Protein AF-A0A924YT74-F1 (afdb_monomer_lite)

Structure (mmCIF, N/CA/C/O backbone):
data_AF-A0A924YT74-F1
#
_entry.id   AF-A0A924YT74-F1
#
loop_
_atom_site.group_PDB
_atom_site.id
_atom_site.type_symbol
_atom_site.label_atom_id
_atom_site.label_alt_id
_atom_site.label_comp_id
_atom_site.label_asym_id
_atom_site.label_entity_id
_atom_site.label_seq_id
_atom_site.pdbx_PDB_ins_code
_atom_site.Cartn_x
_atom_site.Cartn_y
_atom_site.Cartn_z
_atom_site.occupancy
_atom_site.B_iso_or_equiv
_atom_site.auth_seq_id
_atom_site.auth_comp_id
_atom_site.auth_asym_id
_atom_site.auth_atom_id
_atom_site.pdbx_PDB_model_num
ATOM 1 N N . MET A 1 1 ? 15.536 -16.015 -22.470 1.00 60.59 1 MET A N 1
ATOM 2 C CA . MET A 1 1 ? 15.132 -14.989 -21.484 1.00 60.59 1 MET A CA 1
ATOM 3 C C . MET A 1 1 ? 13.625 -14.853 -21.616 1.00 60.59 1 MET A C 1
ATOM 5 O O . MET A 1 1 ? 13.166 -14.817 -22.747 1.00 60.59 1 MET A O 1
ATOM 9 N N . ALA A 1 2 ? 12.854 -14.908 -20.529 1.00 66.44 2 ALA A N 1
ATOM 10 C CA . ALA A 1 2 ? 11.409 -14.701 -20.632 1.00 66.44 2 ALA A CA 1
ATOM 11 C C . ALA A 1 2 ? 11.156 -13.211 -20.879 1.00 66.44 2 ALA A C 1
ATOM 13 O O . ALA A 1 2 ? 11.598 -12.394 -20.083 1.00 66.44 2 ALA A O 1
ATOM 14 N N . GLU A 1 3 ? 10.509 -12.862 -21.986 1.00 85.44 3 GLU A N 1
ATOM 15 C CA . GLU A 1 3 ? 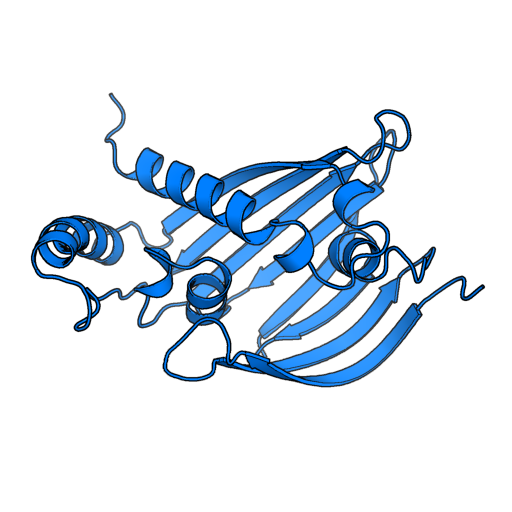10.283 -11.459 -22.366 1.00 85.44 3 GLU A CA 1
ATOM 16 C C . GLU A 1 3 ? 9.062 -10.861 -21.665 1.00 85.44 3 GLU A C 1
ATOM 18 O O . GLU A 1 3 ? 8.971 -9.649 -21.474 1.00 85.44 3 GLU A O 1
ATOM 23 N N . ARG A 1 4 ? 8.130 -11.719 -21.247 1.00 89.50 4 ARG A N 1
ATOM 24 C CA . ARG A 1 4 ? 6.858 -11.334 -20.647 1.00 89.50 4 ARG A CA 1
ATOM 25 C C . ARG A 1 4 ? 6.429 -12.357 -19.601 1.00 89.50 4 ARG A C 1
ATOM 27 O O . ARG A 1 4 ? 6.611 -13.557 -19.804 1.00 89.50 4 ARG A O 1
ATOM 34 N N . LEU A 1 5 ? 5.817 -11.881 -18.520 1.00 88.38 5 LEU A N 1
ATOM 35 C CA . LEU A 1 5 ? 5.036 -12.702 -17.594 1.00 88.38 5 LEU A CA 1
ATOM 36 C C . LEU A 1 5 ? 3.552 -12.410 -17.829 1.00 88.38 5 LEU A C 1
ATOM 38 O O . LEU A 1 5 ? 3.173 -11.245 -17.939 1.00 88.38 5 LEU A O 1
ATOM 42 N N . ILE A 1 6 ? 2.725 -13.452 -17.928 1.00 90.88 6 ILE A N 1
ATOM 43 C CA . ILE A 1 6 ? 1.265 -13.338 -18.024 1.00 90.88 6 ILE A CA 1
ATOM 44 C C . ILE A 1 6 ? 0.659 -14.280 -16.991 1.00 90.88 6 ILE A C 1
ATOM 46 O O . ILE A 1 6 ? 0.919 -15.481 -17.016 1.00 90.88 6 ILE A O 1
ATOM 50 N N . LEU A 1 7 ? -0.153 -13.727 -16.102 1.00 89.69 7 LEU A N 1
ATOM 51 C CA . LEU A 1 7 ? -0.950 -14.440 -15.117 1.00 89.69 7 LEU A CA 1
ATOM 52 C C . LEU A 1 7 ? -2.420 -14.148 -15.429 1.00 89.69 7 LEU A C 1
ATOM 54 O O . LEU A 1 7 ? -2.840 -12.993 -15.441 1.00 89.69 7 LEU A O 1
ATOM 58 N N . GLY A 1 8 ? -3.197 -15.185 -15.725 1.00 89.50 8 GLY A N 1
ATOM 59 C CA . GLY A 1 8 ? -4.626 -15.065 -16.009 1.00 89.50 8 GLY A CA 1
ATOM 60 C C . GLY A 1 8 ? -5.414 -16.039 -15.151 1.00 89.50 8 GLY A C 1
ATOM 61 O O . GLY A 1 8 ? -5.052 -17.213 -15.079 1.00 89.50 8 GLY A O 1
ATOM 62 N N . ASN A 1 9 ? -6.477 -15.551 -14.511 1.00 92.50 9 ASN A N 1
ATOM 63 C CA . ASN A 1 9 ? -7.337 -16.327 -13.610 1.00 92.50 9 ASN A CA 1
ATOM 64 C C . ASN A 1 9 ? -6.567 -17.055 -12.492 1.00 92.50 9 ASN A C 1
ATOM 66 O O . ASN A 1 9 ? -6.861 -18.205 -12.162 1.00 92.50 9 ASN A O 1
ATOM 70 N N . VAL A 1 10 ? -5.566 -16.392 -11.909 1.00 94.00 10 VAL A N 1
ATOM 71 C CA . VAL A 1 10 ? -4.782 -16.948 -10.799 1.00 94.00 10 VAL A CA 1
ATOM 72 C C . VAL A 1 10 ? -5.460 -16.596 -9.481 1.00 94.00 10 VAL A C 1
ATOM 74 O O . VAL A 1 10 ? -5.849 -15.451 -9.270 1.00 94.00 10 VAL A O 1
ATOM 77 N N . ARG A 1 11 ? -5.573 -17.569 -8.576 1.00 93.88 11 ARG A N 1
ATOM 78 C CA . ARG A 1 11 ? -6.020 -17.366 -7.194 1.00 93.88 11 ARG A CA 1
ATOM 79 C C . ARG A 1 11 ? -4.876 -17.727 -6.257 1.00 93.88 11 ARG A C 1
ATOM 81 O O . ARG A 1 11 ? -4.329 -18.823 -6.350 1.00 93.88 11 ARG A O 1
ATOM 88 N N . LEU A 1 12 ? -4.522 -16.803 -5.378 1.00 91.62 12 LEU A N 1
ATOM 89 C CA . LEU A 1 12 ? -3.462 -16.944 -4.393 1.00 91.62 12 LEU A CA 1
ATOM 90 C C . LEU A 1 12 ? -4.059 -16.760 -3.003 1.00 91.62 12 LEU A C 1
ATOM 92 O O . LEU A 1 12 ? -4.823 -15.827 -2.766 1.00 91.62 12 LEU A O 1
ATOM 96 N N . THR A 1 13 ? -3.673 -17.634 -2.082 1.00 91.38 13 THR A N 1
ATOM 97 C CA . THR A 1 13 ? -3.909 -17.425 -0.655 1.00 91.38 13 THR A CA 1
ATOM 98 C C . THR A 1 13 ? -2.668 -16.775 -0.069 1.00 91.38 13 THR A C 1
ATOM 100 O O . THR A 1 13 ? -1.579 -17.351 -0.104 1.00 91.38 13 THR A O 1
ATOM 103 N N . ILE A 1 14 ? -2.832 -15.567 0.448 1.00 87.12 14 ILE A N 1
ATOM 104 C CA . ILE A 1 14 ? -1.800 -14.825 1.156 1.00 87.12 14 ILE A CA 1
ATOM 105 C C . ILE A 1 14 ? -1.897 -15.212 2.627 1.00 87.12 14 ILE A C 1
ATOM 107 O O . ILE A 1 14 ? -2.979 -15.197 3.209 1.00 87.12 14 ILE A O 1
ATOM 111 N N . ILE A 1 15 ? -0.762 -15.580 3.214 1.00 86.12 15 ILE A N 1
ATOM 112 C CA . ILE A 1 15 ? -0.636 -15.838 4.647 1.00 86.12 15 ILE A CA 1
ATOM 113 C C . ILE A 1 15 ? 0.607 -15.094 5.119 1.00 86.12 15 ILE A C 1
ATOM 115 O O . ILE A 1 15 ? 1.723 -15.587 4.953 1.00 86.12 15 ILE A O 1
ATOM 119 N N . ASP A 1 16 ? 0.416 -13.920 5.708 1.00 78.69 16 ASP A N 1
ATOM 120 C CA . ASP A 1 16 ? 1.491 -13.206 6.387 1.00 78.69 16 ASP A CA 1
ATOM 121 C C . ASP A 1 16 ? 1.568 -13.678 7.841 1.00 78.69 16 ASP A C 1
ATOM 123 O O . ASP A 1 16 ? 0.592 -13.619 8.586 1.00 78.69 16 ASP A O 1
ATOM 127 N N . ARG A 1 17 ? 2.737 -14.192 8.231 1.00 77.25 17 ARG A N 1
ATOM 128 C CA . ARG A 1 17 ? 3.040 -14.679 9.588 1.00 77.25 17 ARG A CA 1
ATOM 129 C C . ARG A 1 17 ? 4.114 -13.848 10.286 1.00 77.25 17 ARG A C 1
ATOM 131 O O . ARG A 1 17 ? 4.505 -14.193 11.396 1.00 77.25 17 ARG A O 1
ATOM 138 N N . VAL A 1 18 ? 4.659 -12.843 9.608 1.00 62.84 18 VAL A N 1
ATOM 139 C CA . VAL A 1 18 ? 5.879 -12.149 10.029 1.00 62.84 18 VAL A CA 1
ATOM 140 C C . VAL A 1 18 ? 5.541 -10.906 10.849 1.00 62.84 18 VAL A C 1
ATOM 142 O O . VAL A 1 18 ? 6.275 -10.581 11.779 1.00 62.84 18 VAL A O 1
ATOM 145 N N . MET A 1 19 ? 4.421 -10.243 10.548 1.00 55.44 19 MET A N 1
ATOM 146 C CA . MET A 1 19 ? 4.161 -8.880 11.028 1.00 55.44 19 MET A CA 1
ATOM 147 C C . MET A 1 19 ? 3.214 -8.780 12.236 1.00 55.44 19 MET A C 1
ATOM 149 O O . MET A 1 19 ? 3.173 -7.741 12.895 1.00 55.44 19 MET A O 1
ATOM 153 N N . THR A 1 20 ? 2.471 -9.838 12.578 1.00 57.94 20 THR A N 1
ATOM 154 C CA . THR A 1 20 ? 1.413 -9.792 13.605 1.00 57.94 20 THR A CA 1
ATOM 155 C C . THR A 1 20 ? 1.318 -11.070 14.442 1.00 57.94 20 THR A C 1
ATOM 157 O O . THR A 1 20 ? 1.740 -12.147 14.027 1.00 57.94 20 THR A O 1
ATOM 160 N N . LYS A 1 21 ? 0.727 -10.964 15.646 1.00 59.72 21 LYS A N 1
ATOM 161 C CA . LYS A 1 21 ? 0.415 -12.124 16.509 1.00 59.72 21 LYS A CA 1
ATOM 162 C C . LYS A 1 21 ? -0.592 -13.083 15.869 1.00 59.72 21 LYS A C 1
ATOM 164 O O . LYS A 1 21 ? -0.508 -14.288 16.093 1.00 59.72 21 LYS A O 1
ATOM 169 N N . GLU A 1 22 ? -1.523 -12.551 15.082 1.00 67.69 22 GLU A N 1
ATOM 170 C CA . GLU A 1 22 ? -2.477 -13.327 14.292 1.00 67.69 22 GLU A CA 1
ATOM 171 C C . GLU A 1 22 ? -2.111 -13.211 12.813 1.00 67.69 22 GLU A C 1
ATOM 173 O O . GLU A 1 22 ? -1.996 -12.083 12.332 1.00 67.69 22 GLU A O 1
ATOM 178 N N . PRO A 1 23 ? -1.911 -14.324 12.084 1.00 76.38 23 PRO A N 1
ATOM 179 C CA . PRO A 1 23 ? -1.556 -14.256 10.677 1.00 76.38 23 PRO A CA 1
ATOM 180 C C . PRO A 1 23 ? -2.611 -13.501 9.871 1.00 76.38 23 PRO A C 1
ATOM 182 O O . PRO A 1 23 ? -3.786 -13.875 9.907 1.00 76.38 23 PRO A O 1
ATOM 185 N N . LEU A 1 24 ? -2.196 -12.491 9.105 1.00 80.81 24 LEU A N 1
ATOM 186 C CA . LEU A 1 24 ? -3.080 -11.895 8.111 1.00 80.81 24 LEU A CA 1
ATOM 187 C C . LEU A 1 24 ? -3.266 -12.917 6.998 1.00 80.81 24 LEU A C 1
ATOM 189 O O . LEU A 1 24 ? -2.305 -13.322 6.340 1.00 80.81 24 LEU A O 1
ATOM 193 N N . GLN A 1 25 ? -4.504 -13.355 6.815 1.00 87.81 25 GLN A N 1
ATOM 194 C CA . GLN A 1 25 ? -4.867 -14.255 5.739 1.00 87.81 25 GLN A CA 1
ATOM 195 C C . GLN A 1 25 ? -5.809 -13.553 4.794 1.00 87.81 25 GLN A C 1
ATOM 197 O O . GLN A 1 25 ? -6.712 -12.840 5.228 1.00 87.81 25 GLN A O 1
ATOM 202 N N . GLY A 1 26 ? -5.606 -13.806 3.513 1.00 88.75 26 GLY A N 1
ATOM 203 C CA . GLY A 1 26 ? -6.556 -13.363 2.528 1.00 88.75 26 GLY A CA 1
ATOM 204 C C . GLY A 1 26 ? -6.346 -13.943 1.153 1.00 88.75 26 GLY A C 1
ATOM 205 O O . GLY A 1 26 ? -5.443 -14.742 0.903 1.00 88.75 26 GLY A O 1
ATOM 206 N N . GLU A 1 27 ? -7.223 -13.546 0.255 1.00 94.31 27 GLU A N 1
ATOM 207 C CA . GLU A 1 27 ? -7.308 -14.031 -1.098 1.00 94.31 27 GLU A CA 1
ATOM 208 C C . GLU A 1 27 ? -7.003 -12.919 -2.092 1.00 94.31 27 GLU A C 1
ATOM 210 O O . GLU A 1 27 ? -7.665 -11.880 -2.128 1.00 94.31 27 GLU A O 1
ATOM 215 N N . LEU A 1 28 ? -6.029 -13.198 -2.951 1.00 93.75 28 LEU A N 1
ATOM 216 C CA . LEU A 1 28 ? -5.703 -12.399 -4.117 1.00 93.75 28 LEU A CA 1
ATOM 217 C C . LEU A 1 28 ? -6.135 -13.159 -5.370 1.00 93.75 28 LEU A C 1
ATOM 219 O O . LEU A 1 28 ? -5.661 -14.265 -5.638 1.00 93.75 28 LEU A O 1
ATOM 223 N N . LYS A 1 29 ? -7.017 -12.560 -6.166 1.00 96.19 29 LYS A N 1
ATOM 224 C CA . LYS A 1 29 ? -7.388 -13.060 -7.492 1.00 96.19 29 LYS A CA 1
ATOM 225 C C . LYS A 1 29 ? -6.832 -12.127 -8.551 1.00 96.19 29 LYS A C 1
ATOM 227 O O . LYS A 1 29 ? -7.112 -10.937 -8.531 1.00 96.19 29 LYS A O 1
ATOM 232 N N . LEU A 1 30 ? -6.100 -12.671 -9.509 1.00 95.00 30 LEU A N 1
ATOM 233 C CA . LEU A 1 30 ? -5.639 -11.949 -10.688 1.00 95.00 30 LEU A CA 1
ATOM 234 C C . LEU A 1 30 ? -6.546 -12.333 -11.856 1.00 95.00 30 LEU A C 1
ATOM 236 O O . LEU A 1 30 ? -6.528 -13.487 -12.292 1.00 95.00 30 LEU A O 1
ATOM 240 N N . LYS A 1 31 ? -7.346 -11.382 -12.353 1.00 95.00 31 LYS A N 1
ATOM 241 C CA . LYS A 1 31 ? -8.210 -11.587 -13.529 1.00 95.00 31 LYS A CA 1
ATOM 242 C C . LYS A 1 31 ? -7.331 -11.632 -14.778 1.00 95.00 31 LYS A C 1
ATOM 244 O O . LYS A 1 31 ? -7.291 -12.637 -15.487 1.00 95.00 31 LYS A O 1
ATOM 249 N N . ALA A 1 32 ? -6.543 -10.581 -14.967 1.00 93.44 32 ALA A N 1
ATOM 250 C CA . ALA A 1 32 ? -5.504 -10.489 -15.977 1.00 93.44 32 ALA A CA 1
ATOM 251 C C . ALA A 1 32 ? -4.350 -9.680 -15.397 1.00 93.44 32 ALA A C 1
ATOM 253 O O . ALA A 1 32 ? -4.581 -8.618 -14.841 1.00 93.44 32 ALA A O 1
ATOM 254 N N . TYR A 1 33 ? -3.122 -10.173 -15.502 1.00 93.38 33 TYR A N 1
ATOM 255 C CA . TYR A 1 33 ? -1.950 -9.481 -14.988 1.00 93.38 33 TYR A CA 1
ATOM 256 C C . TYR A 1 33 ? -0.745 -9.795 -15.867 1.00 93.38 33 TYR A C 1
ATOM 258 O O . TYR A 1 33 ? -0.420 -10.957 -16.117 1.00 93.38 33 TYR A O 1
ATOM 266 N N . ALA A 1 34 ? -0.098 -8.761 -16.385 1.00 94.00 34 ALA A N 1
ATOM 267 C CA . ALA A 1 34 ? 1.006 -8.880 -17.316 1.00 94.00 34 ALA A CA 1
ATOM 268 C C . ALA A 1 34 ? 2.160 -7.958 -16.930 1.00 94.00 34 ALA A C 1
ATOM 270 O O . ALA A 1 34 ? 1.955 -6.857 -16.433 1.00 94.00 34 ALA A O 1
ATOM 271 N N . ILE A 1 35 ? 3.376 -8.412 -17.217 1.00 91.38 35 ILE A N 1
ATOM 272 C CA . ILE A 1 35 ? 4.607 -7.648 -17.027 1.00 91.38 35 ILE A CA 1
ATOM 273 C C . ILE A 1 35 ? 5.424 -7.747 -18.308 1.00 91.38 35 ILE A C 1
ATOM 275 O O . ILE A 1 35 ? 5.739 -8.860 -18.742 1.00 91.38 35 ILE A O 1
ATOM 279 N N . ALA A 1 36 ? 5.789 -6.607 -18.893 1.00 87.50 36 ALA A N 1
ATOM 280 C CA . ALA A 1 36 ? 6.673 -6.541 -20.053 1.00 87.50 36 ALA A CA 1
ATOM 281 C C . ALA A 1 36 ? 7.524 -5.250 -20.039 1.00 87.50 36 ALA A C 1
ATOM 283 O O . ALA A 1 36 ? 6.963 -4.173 -19.856 1.00 87.50 36 ALA A O 1
ATOM 284 N N . PRO A 1 37 ? 8.853 -5.322 -20.267 1.00 86.94 37 PRO A N 1
ATOM 285 C CA . PRO A 1 37 ? 9.655 -6.541 -20.353 1.00 86.94 37 PRO A CA 1
ATOM 286 C C . PRO A 1 37 ? 9.857 -7.170 -18.967 1.00 86.94 37 PRO A C 1
ATOM 288 O O . PRO A 1 37 ? 10.073 -6.456 -17.987 1.00 86.94 37 PRO A O 1
ATOM 291 N N . PHE A 1 38 ? 9.830 -8.502 -18.894 1.00 88.31 38 PHE A N 1
ATOM 292 C CA . PHE A 1 38 ? 10.071 -9.239 -17.652 1.00 88.31 38 PHE A CA 1
ATOM 293 C C . PHE A 1 38 ? 11.560 -9.544 -17.456 1.00 88.31 38 PHE A C 1
ATOM 295 O O . PHE A 1 38 ? 12.206 -10.167 -18.298 1.00 88.31 38 PHE A O 1
ATOM 302 N N . ARG A 1 39 ? 12.122 -9.142 -16.315 1.00 88.25 39 ARG A N 1
ATOM 303 C CA . ARG A 1 39 ? 13.518 -9.403 -15.958 1.00 88.25 39 ARG A CA 1
ATOM 304 C C . ARG A 1 39 ? 13.543 -10.213 -14.668 1.00 88.25 39 ARG A C 1
ATOM 306 O O . ARG A 1 39 ? 13.290 -9.694 -13.590 1.00 88.25 39 ARG A O 1
ATOM 313 N N . SER A 1 40 ? 13.922 -11.488 -14.750 1.00 85.88 40 SER A N 1
ATOM 314 C CA . SER A 1 40 ? 13.899 -12.404 -13.594 1.00 85.88 40 SER A CA 1
ATOM 315 C C . SER A 1 40 ? 14.690 -11.904 -12.376 1.00 85.88 40 SER A C 1
ATOM 317 O O . SER A 1 40 ? 14.268 -12.092 -11.242 1.00 85.88 40 SER A O 1
ATOM 319 N N . HIS A 1 41 ? 15.812 -11.218 -12.601 1.00 87.56 41 HIS A N 1
ATOM 320 C CA . HIS A 1 41 ? 16.645 -10.628 -11.548 1.00 87.56 41 HIS A CA 1
ATOM 321 C C . HIS A 1 41 ? 16.097 -9.299 -10.988 1.00 87.56 41 HIS A C 1
ATOM 323 O O . HIS A 1 41 ? 16.734 -8.701 -10.126 1.00 87.56 41 HIS A O 1
ATOM 329 N N . TRP A 1 42 ? 14.937 -8.854 -11.472 1.00 87.75 42 TRP A N 1
ATOM 330 C CA . TRP A 1 42 ? 14.167 -7.695 -11.013 1.00 87.75 42 TRP A CA 1
ATOM 331 C C . TRP A 1 42 ? 12.710 -8.071 -10.742 1.00 87.75 42 TRP A C 1
ATOM 333 O O . TRP A 1 42 ? 11.850 -7.201 -10.777 1.00 87.75 42 TRP A O 1
ATOM 343 N N . VAL A 1 43 ? 12.404 -9.351 -10.501 1.00 88.00 43 VAL A N 1
ATOM 344 C CA . VAL A 1 43 ? 11.016 -9.835 -10.427 1.00 88.00 43 VAL A CA 1
ATOM 345 C C . VAL A 1 43 ? 10.146 -8.992 -9.488 1.00 88.00 43 VAL A C 1
ATOM 347 O O . VAL A 1 43 ? 9.065 -8.577 -9.888 1.00 88.00 43 VAL A O 1
ATOM 350 N N . ALA A 1 44 ? 10.646 -8.653 -8.297 1.00 88.25 44 ALA A N 1
ATOM 351 C CA . ALA A 1 44 ? 9.914 -7.833 -7.336 1.00 88.25 44 ALA A CA 1
ATOM 352 C C . ALA A 1 44 ? 9.670 -6.405 -7.851 1.00 88.25 44 ALA A C 1
ATOM 354 O O . ALA A 1 44 ? 8.562 -5.892 -7.739 1.00 88.25 44 ALA A O 1
ATOM 355 N N . PHE A 1 45 ? 10.678 -5.788 -8.471 1.00 89.69 45 PHE A N 1
ATOM 356 C CA . PHE A 1 45 ? 10.538 -4.467 -9.080 1.00 89.69 45 PHE A CA 1
ATOM 357 C C . PHE A 1 45 ? 9.539 -4.491 -10.237 1.00 89.69 45 PHE A C 1
ATOM 359 O O . PHE A 1 45 ? 8.643 -3.662 -10.305 1.00 89.69 45 PHE A O 1
ATOM 366 N N . ASP A 1 46 ? 9.675 -5.448 -11.152 1.00 90.19 46 ASP A N 1
ATOM 367 C CA . ASP A 1 46 ? 8.829 -5.506 -12.338 1.00 90.19 46 ASP A CA 1
ATOM 368 C C . ASP A 1 46 ? 7.366 -5.829 -11.967 1.00 90.19 46 ASP A C 1
ATOM 370 O O . ASP A 1 46 ? 6.452 -5.340 -12.623 1.00 90.19 46 ASP A O 1
ATOM 374 N N . MET A 1 47 ? 7.126 -6.586 -10.888 1.00 89.00 47 MET A N 1
ATOM 375 C CA . MET A 1 47 ? 5.780 -6.818 -10.345 1.00 89.00 47 MET A CA 1
ATOM 376 C C . MET A 1 47 ? 5.166 -5.566 -9.706 1.00 89.00 47 MET A C 1
ATOM 378 O O . MET A 1 47 ? 3.967 -5.334 -9.836 1.00 89.00 47 MET A O 1
ATOM 382 N N . LEU A 1 48 ? 5.959 -4.753 -9.012 1.00 89.25 48 LEU A N 1
ATOM 383 C CA . LEU A 1 48 ? 5.446 -3.552 -8.348 1.00 89.25 48 LEU A CA 1
ATOM 384 C C . LEU A 1 48 ? 5.302 -2.358 -9.292 1.00 89.25 48 LEU A C 1
ATOM 386 O O . LEU A 1 48 ? 4.385 -1.562 -9.145 1.00 89.25 48 LEU A O 1
ATOM 390 N N . PHE A 1 49 ? 6.199 -2.235 -10.264 1.00 90.06 49 PHE A N 1
ATOM 391 C CA . PHE A 1 49 ? 6.321 -1.010 -11.047 1.00 90.06 49 PHE A CA 1
ATOM 392 C C . PHE A 1 49 ? 6.103 -1.238 -12.537 1.00 90.06 49 PHE A C 1
ATOM 394 O O . PHE A 1 49 ? 5.918 -0.285 -13.258 1.00 90.06 49 PHE A O 1
ATOM 401 N N . ARG A 1 50 ? 6.094 -2.464 -13.068 1.00 90.19 50 ARG A N 1
ATOM 402 C CA . ARG A 1 50 ? 5.873 -2.704 -14.517 1.00 90.19 50 ARG A CA 1
ATOM 403 C C . ARG A 1 50 ? 4.670 -3.580 -14.813 1.00 90.19 50 ARG A C 1
ATOM 405 O O . ARG A 1 50 ? 4.550 -4.142 -15.905 1.00 90.19 50 ARG A O 1
ATOM 412 N N . ALA A 1 51 ? 3.805 -3.723 -13.826 1.00 91.88 51 ALA A N 1
ATOM 413 C CA . ALA A 1 51 ? 2.606 -4.510 -13.949 1.00 91.88 51 ALA A CA 1
ATOM 414 C C . ALA A 1 51 ? 1.512 -3.756 -14.703 1.00 91.88 51 ALA A C 1
ATOM 416 O O . ALA A 1 51 ? 1.379 -2.539 -14.609 1.00 91.88 51 ALA A O 1
ATOM 417 N N . ASN A 1 52 ? 0.704 -4.516 -15.428 1.00 94.81 52 ASN A N 1
ATOM 418 C CA . ASN A 1 52 ? -0.550 -4.058 -15.993 1.00 94.81 52 ASN A CA 1
ATOM 419 C C . ASN A 1 52 ? -1.594 -5.156 -15.790 1.00 94.81 52 ASN A C 1
ATOM 421 O O . ASN A 1 52 ? -1.382 -6.292 -16.229 1.00 94.81 52 ASN A O 1
ATOM 425 N N . GLY A 1 53 ? -2.681 -4.859 -15.092 1.00 96.00 53 GLY A N 1
ATOM 426 C CA . GLY A 1 53 ? -3.675 -5.860 -14.769 1.00 96.00 53 GLY A CA 1
ATOM 427 C C . GLY A 1 53 ? -4.743 -5.434 -13.780 1.00 96.00 53 GLY A C 1
ATOM 428 O O . GLY A 1 53 ? -4.667 -4.387 -13.150 1.00 96.00 53 GLY A O 1
ATOM 429 N N . ASP A 1 54 ? -5.701 -6.333 -13.616 1.00 97.19 54 ASP A N 1
ATOM 430 C CA . ASP A 1 54 ? -6.883 -6.186 -12.783 1.00 97.19 54 ASP A CA 1
ATOM 431 C C . ASP A 1 54 ? -7.053 -7.425 -11.908 1.00 97.19 54 ASP A C 1
ATOM 433 O O . ASP A 1 54 ? -6.741 -8.560 -12.305 1.00 97.19 54 ASP A O 1
ATOM 437 N N . GLY A 1 55 ? -7.610 -7.228 -10.722 1.00 96.38 55 GLY A N 1
ATOM 438 C CA . GLY A 1 55 ? -7.820 -8.312 -9.785 1.00 96.38 55 GLY A CA 1
ATOM 439 C C . GLY A 1 55 ? -8.748 -7.964 -8.636 1.00 96.38 55 GLY A C 1
ATOM 440 O O . GLY A 1 55 ? -9.449 -6.955 -8.643 1.00 96.38 55 GLY A O 1
ATOM 441 N N . GLU A 1 56 ? -8.764 -8.854 -7.654 1.00 96.38 56 GLU A N 1
ATOM 442 C CA . GLU A 1 56 ? -9.483 -8.689 -6.399 1.00 96.38 56 GLU A CA 1
ATOM 443 C C . GLU A 1 56 ? -8.560 -9.027 -5.229 1.00 96.38 56 GLU A C 1
ATOM 445 O O . GLU A 1 56 ? -7.872 -10.046 -5.264 1.00 96.38 56 GLU A O 1
ATOM 450 N N . LEU A 1 57 ? -8.593 -8.211 -4.180 1.00 93.94 57 LEU A N 1
ATOM 451 C CA . LEU A 1 57 ? -8.026 -8.502 -2.868 1.00 93.94 57 LEU A CA 1
ATOM 452 C C . LEU A 1 57 ? -9.184 -8.567 -1.871 1.00 93.94 57 LEU A C 1
ATOM 454 O O . LEU A 1 57 ? -9.929 -7.600 -1.747 1.00 93.94 57 LEU A O 1
ATOM 458 N N . GLU A 1 58 ? -9.391 -9.704 -1.203 1.00 91.69 58 GLU A N 1
ATOM 459 C CA . GLU A 1 58 ? -10.555 -9.914 -0.318 1.00 91.69 58 GLU A CA 1
ATOM 460 C C . GLU A 1 58 ? -11.907 -9.652 -1.015 1.00 91.69 58 GLU A C 1
ATOM 462 O O . GLU A 1 58 ? -12.857 -9.124 -0.436 1.00 91.69 5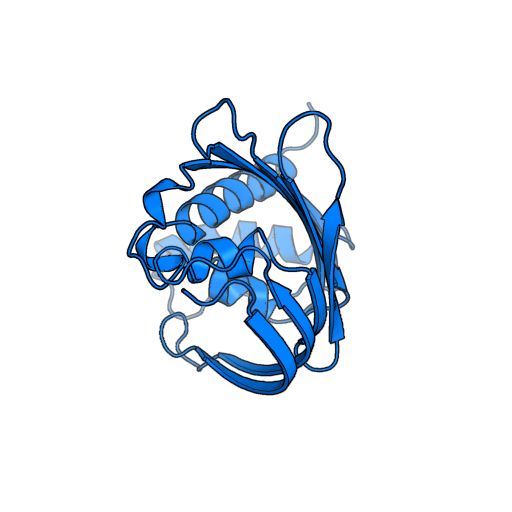8 GLU A O 1
ATOM 467 N N . GLY A 1 59 ? -11.991 -9.979 -2.309 1.00 94.25 59 GLY A N 1
ATOM 468 C CA . GLY A 1 59 ? -13.175 -9.709 -3.133 1.00 94.25 59 GLY A CA 1
ATOM 469 C C . GLY A 1 59 ? -13.393 -8.230 -3.480 1.00 94.25 59 GLY A C 1
ATOM 470 O O . GLY A 1 59 ? -14.412 -7.899 -4.084 1.00 94.25 59 GLY A O 1
ATOM 471 N N . LYS A 1 60 ? -12.463 -7.339 -3.121 1.00 95.88 60 LYS A N 1
ATOM 472 C CA . LYS A 1 60 ? -12.473 -5.916 -3.476 1.00 95.88 60 LYS A CA 1
ATOM 473 C C . LYS A 1 60 ? -11.584 -5.684 -4.685 1.00 95.88 60 LYS A C 1
ATOM 475 O O . LYS A 1 60 ? -10.465 -6.185 -4.730 1.00 95.88 60 LYS A O 1
ATOM 480 N N . GLU A 1 61 ? -12.071 -4.939 -5.666 1.00 96.31 61 GLU A N 1
ATOM 481 C CA . GLU A 1 61 ? -11.336 -4.744 -6.913 1.00 96.31 61 GLU A CA 1
ATOM 482 C C . GLU A 1 61 ? -10.086 -3.880 -6.724 1.00 96.31 61 GLU A C 1
ATOM 484 O O . GLU A 1 61 ? -10.089 -2.888 -5.986 1.00 96.31 61 GLU A O 1
ATOM 489 N N . PHE A 1 62 ? -9.030 -4.255 -7.441 1.00 97.00 62 PHE A N 1
ATOM 490 C CA . PHE A 1 62 ? -7.859 -3.420 -7.656 1.00 97.00 62 PHE A CA 1
ATOM 491 C C . PHE A 1 62 ? -7.441 -3.469 -9.127 1.00 97.00 62 PHE A C 1
ATOM 493 O O . PHE A 1 62 ? -7.707 -4.447 -9.833 1.00 97.00 62 PHE A O 1
ATOM 500 N N . SER A 1 63 ? -6.740 -2.430 -9.559 1.00 97.50 63 SER A N 1
ATOM 501 C CA . SER A 1 63 ? -6.165 -2.310 -10.893 1.00 97.50 63 SER A CA 1
ATOM 502 C C . SER A 1 63 ? -4.769 -1.708 -10.816 1.00 97.50 63 SER A C 1
ATOM 504 O O . SER A 1 63 ? -4.494 -0.859 -9.967 1.00 97.50 63 SER A O 1
ATOM 506 N N . VAL A 1 64 ? -3.906 -2.101 -11.741 1.00 96.94 64 VAL A N 1
ATOM 507 C CA . VAL A 1 64 ? -2.625 -1.461 -12.018 1.00 96.94 64 VAL A CA 1
ATOM 508 C C . VAL A 1 64 ? -2.517 -1.258 -13.517 1.00 96.94 64 VAL A C 1
ATOM 510 O O . VAL A 1 64 ? -2.626 -2.211 -14.283 1.00 96.94 64 VAL A O 1
ATOM 513 N N . HIS A 1 65 ? -2.295 -0.028 -13.962 1.00 96.12 65 HIS A N 1
ATOM 514 C CA . HIS A 1 65 ? -2.138 0.256 -15.385 1.00 96.12 65 HIS A CA 1
ATOM 515 C C . HIS A 1 65 ? -0.943 1.156 -15.645 1.00 96.12 65 HIS A C 1
ATOM 517 O O . HIS A 1 65 ? -0.631 2.059 -14.870 1.00 96.12 65 HIS A O 1
ATOM 523 N N . GLU A 1 66 ? -0.288 0.920 -16.777 1.00 92.69 66 GLU A N 1
ATOM 524 C CA . GLU A 1 66 ? 0.759 1.807 -17.266 1.00 92.69 66 GLU A CA 1
ATOM 525 C C . GLU A 1 66 ? 0.168 3.176 -17.625 1.00 92.69 66 GLU A C 1
ATOM 527 O O . GLU A 1 66 ? -0.903 3.282 -18.229 1.00 92.69 66 GLU A O 1
ATOM 532 N N . ARG A 1 67 ? 0.898 4.232 -17.271 1.00 90.12 67 ARG A N 1
ATOM 533 C CA . ARG A 1 67 ? 0.571 5.617 -17.591 1.00 90.12 67 ARG A CA 1
ATOM 534 C C . ARG A 1 67 ? 1.656 6.196 -18.500 1.00 90.12 67 ARG A C 1
ATOM 536 O O . ARG A 1 67 ? 2.840 6.092 -18.171 1.00 90.12 67 ARG A O 1
ATOM 543 N N . PRO A 1 68 ? 1.289 6.859 -19.610 1.00 80.56 68 PRO A N 1
ATOM 544 C CA . PRO A 1 68 ? 2.269 7.530 -20.448 1.00 80.56 68 PRO A CA 1
ATOM 545 C C . PRO A 1 68 ? 2.893 8.711 -19.696 1.00 80.56 68 PRO A C 1
ATOM 547 O O . PRO A 1 68 ? 2.185 9.586 -19.196 1.00 80.56 68 PRO A O 1
ATOM 550 N N . ILE A 1 69 ? 4.225 8.764 -19.664 1.00 83.88 69 ILE A N 1
ATOM 551 C CA . ILE A 1 69 ? 4.998 9.920 -19.193 1.00 83.88 69 ILE A CA 1
ATOM 552 C C . ILE A 1 69 ? 6.034 10.312 -20.253 1.00 83.88 69 ILE A C 1
ATOM 554 O O . ILE A 1 69 ? 6.471 9.471 -21.034 1.00 83.88 69 ILE A O 1
ATOM 558 N N . GLN A 1 70 ? 6.425 11.593 -20.306 1.00 79.62 70 GLN A N 1
ATOM 559 C CA . GLN A 1 70 ? 7.271 12.129 -21.390 1.00 79.62 70 GLN A CA 1
ATOM 560 C C . GLN A 1 70 ? 8.608 11.389 -21.574 1.00 79.62 70 GLN A C 1
ATOM 562 O O . GLN A 1 70 ? 9.088 11.282 -22.699 1.00 79.62 70 GLN A O 1
ATOM 567 N N . ALA A 1 71 ? 9.222 10.908 -20.491 1.00 79.94 71 ALA A N 1
ATOM 568 C CA . ALA A 1 71 ? 10.520 10.241 -20.535 1.00 79.94 71 ALA A CA 1
ATOM 569 C C . ALA A 1 71 ? 10.645 9.204 -19.413 1.00 79.94 71 ALA A C 1
ATOM 571 O O . ALA A 1 71 ? 11.213 9.478 -18.355 1.00 79.94 71 ALA A O 1
ATOM 572 N N . GLY A 1 72 ? 10.118 8.004 -19.645 1.00 84.12 72 GLY A N 1
ATOM 573 C CA . GLY A 1 72 ? 10.199 6.909 -18.687 1.00 84.12 72 GLY A CA 1
ATOM 574 C C . GLY A 1 72 ? 8.976 6.013 -18.724 1.00 84.12 72 GLY A C 1
ATOM 575 O O . GLY A 1 72 ? 8.294 5.922 -19.740 1.00 84.12 72 GLY A O 1
ATOM 576 N N . HIS A 1 73 ? 8.712 5.385 -17.592 1.00 87.69 73 HIS A N 1
ATOM 577 C CA . HIS A 1 73 ? 7.513 4.598 -17.362 1.00 87.69 73 HIS A CA 1
ATOM 578 C C . HIS A 1 73 ? 6.807 5.123 -16.118 1.00 87.69 73 HIS A C 1
ATOM 580 O O . HIS A 1 73 ? 7.459 5.584 -15.176 1.00 87.69 73 HIS A O 1
ATOM 586 N N . GLY A 1 74 ? 5.483 5.043 -16.126 1.00 92.12 74 GLY A N 1
ATOM 587 C CA . GLY A 1 74 ? 4.681 5.271 -14.940 1.00 92.12 74 GLY A CA 1
ATOM 588 C C . GLY A 1 74 ? 3.646 4.177 -14.769 1.00 92.12 74 GLY A C 1
ATOM 589 O O . GLY A 1 74 ? 3.171 3.610 -15.753 1.00 92.12 74 GLY A O 1
ATOM 590 N N . THR A 1 75 ? 3.291 3.899 -13.525 1.00 94.62 75 THR A N 1
ATOM 591 C CA . THR A 1 75 ? 2.186 3.006 -13.173 1.00 94.62 75 THR A CA 1
ATOM 592 C C . THR A 1 75 ? 1.201 3.730 -12.288 1.00 94.62 75 THR A C 1
ATOM 594 O O . THR A 1 75 ? 1.566 4.600 -11.503 1.00 94.62 75 THR A O 1
ATOM 597 N N . HIS A 1 76 ? -0.065 3.379 -12.446 1.00 97.06 76 HIS A N 1
ATOM 598 C CA . HIS A 1 76 ? -1.146 3.864 -11.619 1.00 97.06 76 HIS A CA 1
ATOM 599 C C . HIS A 1 76 ? -1.838 2.665 -10.984 1.00 97.06 76 HIS A C 1
ATOM 601 O O . HIS A 1 76 ? -2.450 1.860 -11.691 1.00 97.06 76 HIS A O 1
ATOM 607 N N . TRP A 1 77 ? -1.700 2.540 -9.668 1.00 97.50 77 TRP A N 1
ATOM 608 C CA . TRP A 1 77 ? -2.399 1.549 -8.864 1.00 97.50 77 TRP A CA 1
ATOM 609 C C . TRP A 1 77 ? -3.638 2.168 -8.248 1.00 97.50 77 TRP A C 1
ATOM 611 O O . TRP A 1 77 ? -3.586 3.273 -7.713 1.00 97.50 77 TRP A O 1
ATOM 621 N N . GLN A 1 78 ? -4.729 1.415 -8.254 1.00 98.06 78 GLN A N 1
ATOM 622 C CA . GLN A 1 78 ? -5.946 1.788 -7.559 1.00 98.06 78 GLN A CA 1
ATOM 623 C C . GLN A 1 78 ? -6.554 0.572 -6.871 1.00 98.06 78 GLN A C 1
ATOM 625 O O . GLN A 1 78 ? -6.647 -0.502 -7.460 1.00 98.06 78 GLN A O 1
ATOM 630 N N . ALA A 1 79 ? -7.015 0.752 -5.639 1.00 97.50 79 ALA A N 1
ATOM 631 C CA . ALA A 1 79 ? -7.863 -0.206 -4.945 1.00 97.50 79 ALA A CA 1
ATOM 632 C C . ALA A 1 79 ? -8.882 0.540 -4.085 1.00 97.50 79 ALA A C 1
ATOM 634 O O . ALA A 1 79 ? -8.600 1.631 -3.588 1.00 97.50 79 ALA A O 1
ATOM 635 N N . LYS A 1 80 ? -10.076 -0.034 -3.915 1.00 96.62 80 LYS A N 1
ATOM 636 C CA . LYS A 1 80 ? -11.155 0.611 -3.158 1.00 96.62 80 LYS A CA 1
ATOM 637 C C . LYS A 1 80 ? -11.732 -0.295 -2.091 1.00 96.62 80 LYS A C 1
ATOM 639 O O . LYS A 1 80 ? -11.892 -1.494 -2.309 1.00 96.62 80 LYS A O 1
ATOM 644 N N . ASN A 1 81 ? -12.142 0.312 -0.982 1.00 96.81 81 ASN A N 1
ATOM 645 C CA . ASN A 1 81 ? -12.809 -0.358 0.133 1.00 96.81 81 ASN A CA 1
ATOM 646 C C . ASN A 1 81 ? -11.996 -1.541 0.692 1.00 96.81 81 ASN A C 1
ATOM 648 O O . ASN A 1 81 ? -12.565 -2.583 1.031 1.00 96.81 81 ASN A O 1
ATOM 652 N N . LEU A 1 82 ? -10.668 -1.407 0.738 1.00 96.12 82 LEU A N 1
ATOM 653 C CA . LEU A 1 82 ? -9.790 -2.426 1.302 1.00 96.12 82 LEU A CA 1
ATOM 654 C C . LEU A 1 82 ? -9.874 -2.406 2.833 1.00 96.12 82 LEU A C 1
ATOM 656 O O . LEU A 1 82 ? -9.889 -1.322 3.415 1.00 96.12 82 LEU A O 1
ATOM 660 N N . PRO A 1 83 ? -9.875 -3.562 3.518 1.00 95.12 83 PRO A N 1
ATOM 661 C CA . PRO A 1 83 ? -9.811 -3.591 4.975 1.00 95.12 83 PRO A CA 1
ATOM 662 C C . PRO A 1 83 ? -8.519 -2.945 5.488 1.00 95.12 83 PRO A C 1
ATOM 664 O O . PRO A 1 83 ? -7.422 -3.288 5.043 1.00 95.12 83 PRO A O 1
ATOM 667 N N . VAL A 1 84 ? -8.629 -2.038 6.458 1.00 94.75 84 VAL A N 1
ATOM 668 C CA . VAL A 1 84 ? -7.488 -1.258 6.986 1.00 94.75 84 VAL A CA 1
ATOM 669 C C . VAL A 1 84 ? -6.391 -2.102 7.631 1.00 94.75 84 VAL A C 1
ATOM 671 O O . VAL A 1 84 ? -5.258 -1.642 7.758 1.00 94.75 84 VAL A O 1
ATOM 674 N N . GLN A 1 85 ? -6.691 -3.351 7.98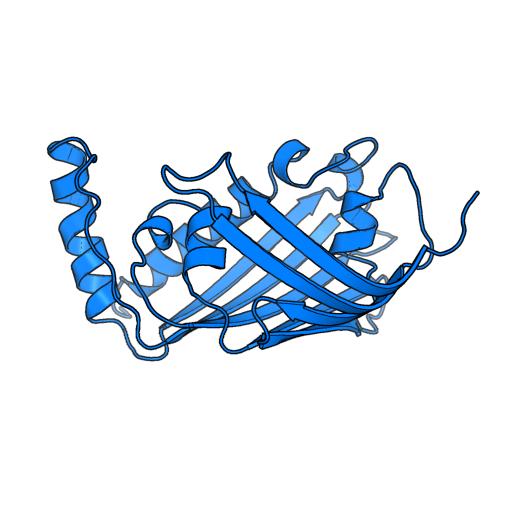1 1.00 91.75 85 GLN A N 1
ATOM 675 C CA . GLN A 1 85 ? -5.729 -4.316 8.506 1.00 91.75 85 GLN A CA 1
ATOM 676 C C . GLN A 1 85 ? -4.642 -4.661 7.478 1.00 91.75 85 GLN A C 1
ATOM 678 O O . GLN A 1 85 ? -3.499 -4.878 7.869 1.00 91.75 85 GLN A O 1
ATOM 683 N N . TRP A 1 86 ? -4.948 -4.642 6.173 1.00 91.06 86 TRP A N 1
ATOM 684 C CA . TRP A 1 86 ? -3.932 -4.835 5.129 1.00 91.06 86 TRP A CA 1
ATOM 685 C C . TRP A 1 86 ? -2.859 -3.755 5.181 1.00 91.06 86 TRP A C 1
ATOM 687 O O . TRP A 1 86 ? -1.668 -4.052 5.124 1.00 91.06 86 TRP A O 1
ATOM 697 N N . PHE A 1 87 ? -3.282 -2.503 5.348 1.00 91.94 87 PHE A N 1
ATOM 698 C CA . PHE A 1 87 ? -2.364 -1.383 5.480 1.00 91.94 87 PHE A CA 1
ATOM 699 C C . PHE A 1 87 ? -1.631 -1.418 6.825 1.00 91.94 87 PHE A C 1
ATOM 701 O O . PHE A 1 87 ? -0.407 -1.325 6.873 1.00 91.94 87 PHE A O 1
ATOM 708 N N . GLY A 1 88 ? -2.367 -1.609 7.924 1.00 90.56 88 GLY A N 1
ATOM 709 C CA . GLY A 1 88 ? -1.802 -1.630 9.272 1.00 90.56 88 GLY A CA 1
ATOM 710 C C . GLY A 1 88 ? -0.727 -2.699 9.470 1.00 90.56 88 GLY A C 1
ATOM 711 O O . GLY A 1 88 ? 0.285 -2.426 10.114 1.00 90.56 88 GLY A O 1
ATOM 712 N N . ASN A 1 89 ? -0.902 -3.881 8.876 1.00 86.25 89 ASN A N 1
ATOM 713 C CA . ASN A 1 89 ? 0.049 -4.986 9.001 1.00 86.25 89 ASN A CA 1
ATOM 714 C C . ASN A 1 89 ? 1.286 -4.802 8.118 1.00 86.25 89 ASN A C 1
ATOM 716 O O . ASN A 1 89 ? 2.390 -5.111 8.559 1.00 86.25 89 ASN A O 1
ATOM 720 N N . ALA A 1 90 ? 1.119 -4.262 6.908 1.00 85.69 90 ALA A N 1
ATOM 721 C CA . ALA A 1 90 ? 2.242 -3.989 6.015 1.00 85.69 90 ALA A CA 1
ATOM 722 C C . ALA A 1 90 ? 3.120 -2.839 6.530 1.00 85.69 90 ALA A C 1
ATOM 724 O O . ALA A 1 90 ? 4.346 -2.898 6.446 1.00 85.69 90 ALA A O 1
ATOM 725 N N . ILE A 1 91 ? 2.492 -1.789 7.066 1.00 89.31 91 ILE A N 1
ATOM 726 C CA . ILE A 1 91 ? 3.188 -0.558 7.445 1.00 89.31 91 ILE A CA 1
ATOM 727 C C . ILE A 1 91 ? 3.629 -0.570 8.909 1.00 89.31 91 ILE A C 1
ATOM 729 O O . ILE A 1 91 ? 4.707 -0.078 9.226 1.00 89.31 91 ILE A O 1
ATOM 733 N N . GLY A 1 92 ? 2.838 -1.128 9.824 1.00 88.94 92 GLY A N 1
ATOM 734 C CA . GLY A 1 92 ? 3.134 -1.126 11.257 1.00 88.94 92 GLY A CA 1
ATOM 735 C C . GLY A 1 92 ? 2.592 0.101 12.003 1.00 88.94 92 GLY A C 1
ATOM 736 O O . GLY A 1 92 ? 1.652 0.763 11.572 1.00 88.94 92 GLY A O 1
ATOM 737 N N . SER A 1 93 ? 3.149 0.384 13.182 1.00 88.19 93 SER A N 1
ATOM 738 C CA . SER A 1 93 ? 2.633 1.416 14.100 1.00 88.19 93 SER A CA 1
ATOM 739 C C . SER A 1 93 ? 2.708 2.838 13.512 1.00 88.19 93 SER A C 1
ATOM 741 O O . SER A 1 93 ? 3.728 3.186 12.922 1.00 88.19 93 SER A O 1
ATOM 743 N N . PRO A 1 94 ? 1.702 3.704 13.745 1.00 91.25 94 PRO A N 1
ATOM 744 C CA . PRO A 1 94 ? 0.487 3.494 14.533 1.00 91.25 94 PRO A CA 1
ATOM 745 C C . PRO A 1 94 ? -0.662 2.875 13.722 1.00 91.25 94 PRO A C 1
ATOM 747 O O . PRO A 1 94 ? -1.737 2.654 14.266 1.00 91.25 94 PRO A O 1
ATOM 750 N N . PHE A 1 95 ? -0.466 2.591 12.434 1.00 92.81 95 PHE A N 1
ATOM 751 C CA . PHE A 1 95 ? -1.498 2.027 11.559 1.00 92.81 95 PHE A CA 1
ATOM 752 C C . PHE A 1 95 ? -1.871 0.591 11.938 1.00 92.81 95 PHE A C 1
ATOM 754 O O . PHE A 1 95 ? -3.015 0.180 11.769 1.00 92.81 95 PHE A O 1
ATOM 761 N N . SER A 1 96 ? -0.948 -0.162 12.539 1.00 91.44 96 SER A N 1
ATOM 762 C CA . SER A 1 96 ? -1.241 -1.480 13.117 1.00 91.44 96 SER A CA 1
ATOM 763 C C . SER A 1 96 ? -2.231 -1.440 14.290 1.00 91.44 96 SER A C 1
ATOM 765 O O . SER A 1 96 ? -2.666 -2.485 14.762 1.00 91.44 96 SER A O 1
ATOM 767 N N . TRP A 1 97 ? -2.601 -0.252 14.782 1.00 93.00 97 TRP A N 1
ATOM 768 C CA . TRP A 1 97 ? -3.596 -0.079 15.846 1.00 93.00 97 TRP A CA 1
ATOM 769 C C . TRP A 1 97 ? -5.032 -0.010 15.315 1.00 93.00 97 TRP A C 1
ATOM 771 O O . TRP A 1 97 ? -5.976 0.074 16.107 1.00 93.00 97 TRP A O 1
ATOM 781 N N . PHE A 1 98 ? -5.211 -0.033 13.992 1.00 94.00 98 PHE A N 1
ATOM 782 C CA . PHE A 1 98 ? -6.517 -0.088 13.351 1.00 94.00 98 PHE A CA 1
ATOM 783 C C . PHE A 1 98 ? -7.202 -1.429 13.633 1.00 94.00 98 PHE A C 1
ATOM 785 O O . PHE A 1 98 ? -6.718 -2.493 13.261 1.00 94.00 98 PHE A O 1
ATOM 792 N N . GLN A 1 99 ? -8.362 -1.371 14.282 1.00 93.31 99 GLN A N 1
ATOM 793 C CA . GLN A 1 99 ? -9.207 -2.528 14.571 1.00 93.31 99 GLN A CA 1
ATOM 794 C C . GLN A 1 99 ? -10.223 -2.786 13.460 1.00 93.31 99 GLN A C 1
ATOM 796 O O . GLN A 1 99 ? -10.517 -3.938 13.149 1.00 93.31 99 GLN A O 1
ATOM 801 N N . SER A 1 100 ? -10.777 -1.723 12.874 1.00 95.56 100 SER A N 1
ATOM 802 C CA . SER A 1 100 ? -11.740 -1.807 11.775 1.00 95.56 100 SER A CA 1
ATOM 803 C C . SER A 1 100 ? -11.751 -0.532 10.940 1.00 95.56 100 SER A C 1
ATOM 805 O O . SER A 1 100 ? -11.311 0.521 11.401 1.00 95.56 100 SER A O 1
ATOM 807 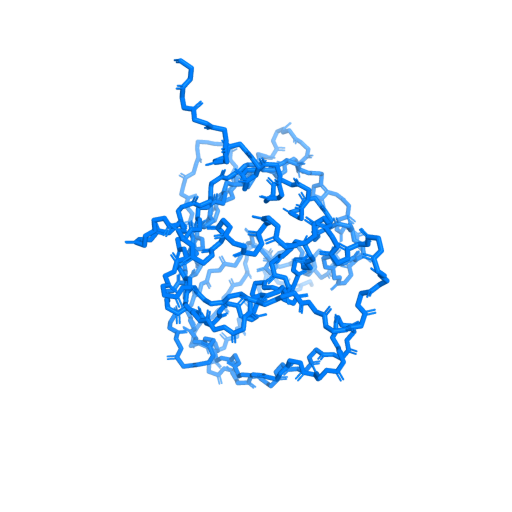N N . GLY A 1 101 ? -12.320 -0.635 9.746 1.00 96.00 101 GLY A N 1
ATOM 808 C CA . GLY A 1 101 ? -12.442 0.450 8.783 1.00 96.00 101 GLY A CA 1
ATOM 809 C C . GLY A 1 101 ? -12.099 -0.044 7.386 1.00 96.00 101 GLY A C 1
ATOM 810 O O . GLY A 1 101 ? -11.685 -1.194 7.198 1.00 96.00 101 GLY A O 1
ATOM 811 N N . GLU A 1 102 ? -12.236 0.845 6.417 1.00 97.44 102 GLU A N 1
ATOM 812 C CA . GLU A 1 102 ? -11.821 0.599 5.040 1.00 97.44 102 GLU A CA 1
ATOM 813 C C . GLU A 1 102 ? -10.886 1.715 4.567 1.00 97.44 102 GLU A C 1
ATOM 815 O O . GLU A 1 102 ? -10.875 2.808 5.135 1.00 97.44 102 GLU A O 1
ATOM 820 N N . PHE A 1 103 ? -10.091 1.460 3.534 1.00 97.50 103 PHE A N 1
ATOM 821 C CA . PHE A 1 103 ? -9.337 2.501 2.854 1.00 97.50 103 PHE A CA 1
ATOM 822 C C . PHE A 1 103 ? -9.402 2.355 1.338 1.00 97.50 103 PHE A C 1
ATOM 824 O O . PHE A 1 103 ? -9.493 1.247 0.802 1.00 97.50 103 PHE A O 1
ATOM 831 N N . ASP A 1 104 ? -9.348 3.495 0.659 1.00 98.06 104 ASP A N 1
ATOM 832 C CA . ASP A 1 104 ? -9.001 3.551 -0.757 1.00 98.06 104 ASP A CA 1
ATOM 833 C C . ASP A 1 104 ? -7.515 3.856 -0.899 1.00 98.06 104 ASP A C 1
ATOM 835 O O . ASP A 1 104 ? -6.938 4.587 -0.088 1.00 98.06 104 ASP A O 1
ATOM 839 N N . LEU A 1 105 ? -6.924 3.288 -1.942 1.00 97.56 105 LEU A N 1
ATOM 840 C CA . LEU A 1 105 ? -5.525 3.416 -2.301 1.00 97.56 105 LEU A CA 1
ATOM 841 C C . LEU A 1 105 ? -5.434 3.926 -3.730 1.00 97.56 105 LEU A C 1
ATOM 843 O O . LEU A 1 105 ? -6.001 3.318 -4.638 1.00 97.56 105 LEU A O 1
ATOM 847 N N . GLU A 1 106 ? -4.662 4.983 -3.916 1.00 98.12 106 GLU A N 1
ATOM 848 C CA . GLU A 1 106 ? -4.194 5.436 -5.215 1.00 98.12 106 GLU A CA 1
ATOM 849 C C . GLU A 1 106 ? -2.676 5.624 -5.136 1.00 98.12 106 GLU A C 1
ATOM 851 O O . GLU A 1 106 ? -2.173 6.285 -4.224 1.00 98.12 106 GLU A O 1
ATOM 856 N N . ILE A 1 107 ? -1.936 4.985 -6.044 1.00 97.31 107 ILE A N 1
ATOM 857 C CA . ILE A 1 107 ? -0.479 5.130 -6.138 1.00 97.31 107 ILE A CA 1
ATOM 858 C C . ILE A 1 107 ? -0.125 5.523 -7.560 1.00 97.31 107 ILE A C 1
ATOM 860 O O . ILE A 1 107 ? -0.485 4.826 -8.508 1.00 97.31 107 ILE A O 1
ATOM 864 N N . GLU A 1 108 ? 0.625 6.606 -7.707 1.00 96.50 108 GLU A N 1
ATOM 865 C CA . GLU A 1 108 ? 1.243 6.989 -8.969 1.00 96.50 108 GLU A CA 1
ATOM 866 C C . GLU A 1 108 ? 2.759 6.819 -8.870 1.00 96.50 108 GLU A C 1
ATOM 868 O O . GLU A 1 108 ? 3.438 7.575 -8.171 1.00 96.50 108 GLU A O 1
ATOM 873 N N . ASP A 1 109 ? 3.302 5.854 -9.605 1.00 94.38 109 ASP A N 1
ATOM 874 C CA . ASP A 1 109 ? 4.742 5.664 -9.730 1.00 94.38 109 ASP A CA 1
ATOM 875 C C . ASP A 1 109 ? 5.254 6.275 -11.030 1.00 94.38 109 ASP A C 1
ATOM 877 O O . ASP A 1 109 ? 4.589 6.254 -12.068 1.00 94.38 109 ASP A O 1
ATOM 881 N N . SER A 1 110 ? 6.480 6.782 -10.994 1.00 92.12 110 SER A N 1
ATOM 882 C CA . SER A 1 110 ? 7.202 7.232 -12.177 1.00 92.12 110 SER A CA 1
ATOM 883 C C . SER A 1 110 ? 8.700 7.025 -12.008 1.00 92.12 110 SER A C 1
ATOM 885 O O . SER A 1 110 ? 9.264 7.296 -10.949 1.00 92.12 110 SER A O 1
ATOM 887 N N . TRP A 1 111 ? 9.363 6.564 -13.065 1.00 88.19 111 TRP A N 1
ATOM 888 C CA . TRP A 1 111 ? 10.823 6.513 -13.131 1.00 88.19 111 TRP A CA 1
ATOM 889 C C . TRP A 1 111 ? 11.292 6.774 -14.557 1.00 88.19 111 TRP A C 1
ATOM 891 O O . TRP A 1 111 ? 10.665 6.361 -15.537 1.00 88.19 111 TRP A O 1
ATOM 901 N N . SER A 1 112 ? 12.423 7.464 -14.679 1.00 78.38 112 SER A N 1
ATOM 902 C CA . SER A 1 112 ? 13.019 7.781 -15.978 1.00 78.38 112 SER A CA 1
ATOM 903 C C . SER A 1 112 ? 14.162 6.828 -16.315 1.00 78.38 112 SER A C 1
ATOM 905 O O . SER A 1 112 ? 14.901 6.378 -15.440 1.00 78.38 112 SER A O 1
ATOM 907 N N . LEU A 1 113 ? 14.356 6.561 -17.608 1.00 67.25 113 LEU A N 1
ATOM 908 C CA . LEU A 1 113 ? 15.524 5.814 -18.091 1.00 67.25 113 LEU A C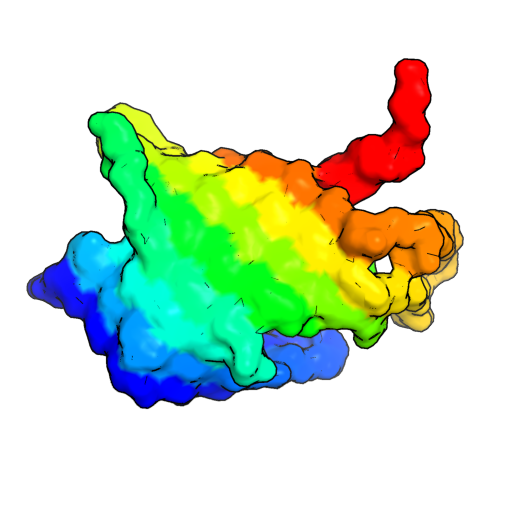A 1
ATOM 909 C C . LEU A 1 113 ? 16.819 6.646 -18.019 1.00 67.25 113 LEU A C 1
ATOM 911 O O . LEU A 1 113 ? 17.904 6.076 -18.019 1.00 67.25 113 LEU A O 1
ATOM 915 N N . ALA A 1 114 ? 16.707 7.979 -17.955 1.00 67.06 114 ALA A N 1
ATOM 916 C CA . ALA A 1 114 ? 17.837 8.911 -17.951 1.00 67.06 114 ALA A CA 1
ATOM 917 C C . ALA A 1 114 ? 18.427 9.176 -16.552 1.00 67.06 114 ALA A C 1
ATOM 919 O O . ALA A 1 114 ? 19.603 9.508 -16.449 1.00 67.06 114 ALA A O 1
ATOM 920 N N . ARG A 1 115 ? 17.631 9.041 -15.482 1.00 59.22 115 ARG A N 1
ATOM 921 C CA . ARG A 1 115 ? 18.050 9.244 -14.080 1.00 59.22 115 ARG A CA 1
ATOM 922 C C . ARG A 1 115 ? 18.120 7.924 -13.316 1.00 59.22 115 ARG A C 1
ATOM 924 O O . ARG A 1 115 ? 17.400 7.748 -12.342 1.00 59.22 115 ARG A O 1
ATOM 931 N N . GLU A 1 116 ? 18.919 6.989 -13.828 1.00 60.84 116 GLU A N 1
ATOM 932 C CA . GLU A 1 116 ? 19.307 5.731 -13.164 1.00 60.84 116 GLU A CA 1
ATOM 933 C C . GLU A 1 116 ? 18.263 5.159 -12.182 1.00 60.84 116 GLU A C 1
ATOM 935 O O . GLU A 1 116 ? 18.471 5.163 -10.981 1.00 60.84 116 GLU A O 1
ATOM 940 N N . GLN A 1 117 ? 17.132 4.663 -12.695 1.00 74.25 117 GLN A N 1
ATOM 941 C CA . GLN A 1 117 ? 16.117 3.908 -11.934 1.00 74.25 117 GLN A CA 1
ATOM 942 C C . GLN A 1 117 ? 15.629 4.541 -10.614 1.00 74.25 117 GLN A C 1
ATOM 944 O O . GLN A 1 117 ? 15.078 3.825 -9.780 1.00 74.25 117 GLN A O 1
ATOM 949 N N . GLU A 1 118 ? 15.757 5.858 -10.431 1.00 88.94 118 GLU A N 1
ATOM 950 C CA . GLU A 1 118 ? 15.085 6.568 -9.344 1.00 88.94 118 GLU A CA 1
ATOM 951 C C . GLU A 1 118 ? 13.570 6.452 -9.546 1.00 88.94 118 GLU A C 1
ATOM 953 O O . GLU A 1 118 ? 13.029 6.912 -10.558 1.00 88.94 118 GLU A O 1
ATOM 958 N N . VAL A 1 119 ? 12.896 5.809 -8.595 1.00 90.81 119 VAL A N 1
ATOM 959 C CA . VAL A 1 119 ? 11.442 5.674 -8.582 1.00 90.81 119 VAL A CA 1
ATOM 960 C C . VAL A 1 119 ? 10.876 6.719 -7.648 1.00 90.81 119 VAL A C 1
ATOM 962 O O . VAL A 1 119 ? 11.196 6.749 -6.460 1.00 90.81 119 VAL A O 1
ATOM 965 N N . ARG A 1 120 ? 10.001 7.553 -8.195 1.00 93.81 120 ARG A N 1
ATOM 966 C CA . ARG A 1 120 ? 9.146 8.467 -7.451 1.00 93.81 120 ARG A CA 1
ATOM 967 C C . ARG A 1 120 ? 7.764 7.845 -7.352 1.00 93.81 120 ARG A C 1
ATOM 969 O O . ARG A 1 120 ? 7.185 7.512 -8.382 1.00 93.81 120 ARG A O 1
ATOM 976 N N . SER A 1 121 ? 7.243 7.719 -6.141 1.00 95.25 121 SER A N 1
ATOM 977 C CA . SER A 1 121 ? 5.952 7.092 -5.872 1.00 95.25 121 SER A CA 1
ATOM 978 C C . SER A 1 121 ? 5.112 8.018 -4.999 1.00 95.25 121 SER A C 1
ATOM 980 O O . SER A 1 121 ? 5.513 8.374 -3.887 1.00 95.25 121 SER A O 1
ATOM 982 N N . LYS A 1 122 ? 3.970 8.455 -5.525 1.00 97.31 122 LYS A N 1
ATOM 983 C CA . LYS A 1 122 ? 2.992 9.286 -4.822 1.00 97.31 122 LYS A CA 1
ATOM 984 C C . LYS A 1 122 ? 1.865 8.395 -4.329 1.00 97.31 122 LYS A C 1
ATOM 986 O O . LYS A 1 122 ? 1.292 7.659 -5.120 1.00 97.31 122 LYS A O 1
ATOM 991 N N . TRP A 1 123 ? 1.555 8.490 -3.046 1.00 97.94 123 TRP A N 1
ATOM 992 C CA . TRP A 1 123 ? 0.534 7.697 -2.378 1.00 97.94 123 TRP A CA 1
ATOM 993 C C . TRP A 1 123 ? -0.570 8.621 -1.895 1.00 97.94 123 TRP A C 1
ATOM 995 O O . TRP A 1 123 ? -0.299 9.593 -1.188 1.00 97.94 123 TRP A O 1
ATOM 1005 N N . ASP A 1 124 ? -1.805 8.288 -2.240 1.00 98.12 124 ASP A N 1
ATOM 1006 C CA . ASP A 1 124 ? -3.011 8.944 -1.766 1.00 98.12 124 ASP A CA 1
ATOM 1007 C C . ASP A 1 124 ? -3.923 7.880 -1.142 1.00 98.12 124 ASP A C 1
ATOM 1009 O O . ASP A 1 124 ? -4.403 6.958 -1.802 1.00 98.12 124 ASP A O 1
ATOM 1013 N N . LEU A 1 125 ? -4.129 7.991 0.169 1.00 97.56 125 LEU A N 1
ATOM 1014 C CA . LEU A 1 125 ? -4.914 7.057 0.967 1.00 97.56 125 LEU A CA 1
ATOM 1015 C C . LEU A 1 125 ? -6.125 7.776 1.546 1.00 97.56 125 LEU A C 1
ATOM 1017 O O . LEU A 1 125 ? -6.000 8.878 2.084 1.00 97.56 125 LEU A O 1
ATOM 1021 N N . GLN A 1 126 ? -7.288 7.135 1.501 1.00 97.44 126 GLN A N 1
ATOM 1022 C CA . GLN A 1 126 ? -8.497 7.654 2.142 1.00 97.44 126 GLN A CA 1
ATOM 1023 C C . GLN A 1 126 ? -9.075 6.614 3.082 1.00 97.44 126 GLN A C 1
ATOM 1025 O O . GLN A 1 126 ? -9.701 5.658 2.635 1.00 97.44 126 GLN A O 1
ATOM 1030 N N . PHE A 1 127 ? -8.891 6.817 4.382 1.00 97.19 127 PHE A N 1
ATOM 1031 C CA . PHE A 1 127 ? -9.403 5.909 5.399 1.00 97.19 127 PHE A CA 1
ATOM 1032 C C . PHE A 1 127 ? -10.819 6.301 5.817 1.00 97.19 127 PHE A C 1
ATOM 1034 O O . PHE A 1 127 ? -11.090 7.475 6.062 1.00 97.19 127 PHE A O 1
ATOM 1041 N N . ARG A 1 128 ? -11.716 5.324 5.937 1.00 97.25 128 ARG A N 1
ATOM 1042 C CA . ARG A 1 128 ? -13.116 5.511 6.327 1.00 97.25 128 ARG A CA 1
ATOM 1043 C C . ARG A 1 128 ? -13.505 4.614 7.482 1.00 97.25 128 ARG A C 1
ATOM 1045 O O . ARG A 1 128 ? -12.986 3.508 7.628 1.00 97.25 128 ARG A O 1
ATOM 1052 N N . ASP A 1 129 ? -14.444 5.112 8.283 1.00 96.31 129 ASP A N 1
ATOM 1053 C CA . ASP A 1 129 ? -15.047 4.386 9.407 1.00 96.31 129 ASP A CA 1
ATOM 1054 C C . ASP A 1 129 ? -14.001 3.752 10.344 1.00 96.31 129 ASP A C 1
ATOM 1056 O O . ASP A 1 129 ? -14.171 2.644 10.864 1.00 96.31 129 ASP A O 1
ATOM 1060 N N . LEU A 1 130 ? -12.891 4.475 10.542 1.00 95.94 130 LEU A N 1
ATOM 1061 C CA . LEU A 1 130 ? -11.756 4.018 11.328 1.00 95.94 130 LEU A CA 1
ATOM 1062 C C . LEU A 1 130 ? -12.140 3.813 12.790 1.00 95.94 130 LEU A C 1
ATOM 1064 O O . LEU A 1 130 ? -12.658 4.709 13.458 1.00 95.94 130 LEU A O 1
ATOM 1068 N N . LYS A 1 131 ? -11.779 2.642 13.311 1.00 96.38 131 LYS A N 1
ATOM 1069 C CA . LYS A 1 131 ? -11.701 2.384 14.747 1.00 96.38 131 LYS A CA 1
ATOM 1070 C C . LYS A 1 131 ? -10.309 1.900 15.079 1.00 96.38 131 LYS A C 1
ATOM 1072 O O . LYS A 1 131 ? -9.808 0.963 14.467 1.00 96.38 131 LYS A O 1
ATOM 1077 N N . SER A 1 132 ? -9.709 2.533 16.070 1.00 95.88 132 SER A N 1
ATOM 1078 C CA . SER A 1 132 ? -8.369 2.249 16.563 1.00 95.88 132 SER A CA 1
ATOM 1079 C C . SER A 1 132 ? -8.413 1.988 18.061 1.00 95.88 132 SER A C 1
ATOM 1081 O O . SER A 1 132 ? -9.212 2.599 18.779 1.00 95.88 132 SER A O 1
ATOM 1083 N N . ALA A 1 133 ? -7.519 1.136 18.551 1.00 95.44 133 ALA A N 1
ATOM 1084 C CA . ALA A 1 133 ? -7.334 0.910 19.980 1.00 95.44 133 ALA A CA 1
ATOM 1085 C C . ALA A 1 133 ? -5.853 0.860 20.339 1.00 95.44 133 ALA A C 1
ATOM 1087 O O . ALA A 1 133 ? -5.020 0.445 19.541 1.00 95.44 133 ALA A O 1
ATOM 1088 N N . VAL A 1 134 ? -5.528 1.273 21.564 1.00 94.00 134 VAL A N 1
ATOM 1089 C CA . VAL A 1 134 ? -4.168 1.134 22.089 1.00 94.00 134 VAL A CA 1
ATOM 1090 C C . VAL A 1 134 ? -3.887 -0.359 22.281 1.00 94.00 134 VAL A C 1
ATOM 1092 O O . VAL A 1 134 ? -4.665 -1.003 22.983 1.00 94.00 134 VAL A O 1
ATOM 1095 N N . PRO A 1 135 ? -2.803 -0.919 21.716 1.00 90.12 135 PRO A N 1
ATOM 1096 C CA . PRO A 1 135 ? -2.501 -2.329 21.914 1.00 90.12 135 PRO A CA 1
ATOM 1097 C C . PRO A 1 135 ? -2.224 -2.655 23.384 1.00 90.12 135 PRO A C 1
ATOM 1099 O O . PRO A 1 135 ? -1.507 -1.935 24.092 1.00 90.12 135 PRO A O 1
ATOM 1102 N N . ASP A 1 136 ? -2.782 -3.773 23.845 1.00 88.56 136 ASP A N 1
ATOM 1103 C CA . ASP A 1 136 ? -2.699 -4.187 25.246 1.00 88.56 136 ASP A CA 1
ATOM 1104 C C . ASP A 1 136 ? -1.300 -4.645 25.665 1.00 88.56 136 ASP A C 1
ATOM 1106 O O . ASP A 1 136 ? -0.969 -4.611 26.853 1.00 88.56 136 ASP A O 1
ATOM 1110 N N . ASP A 1 137 ? -0.460 -5.023 24.707 1.00 88.38 137 ASP A N 1
ATOM 1111 C CA . ASP A 1 137 ? 0.901 -5.507 24.921 1.00 88.38 137 ASP A CA 1
ATOM 1112 C C . ASP A 1 137 ? 1.970 -4.405 24.918 1.00 88.38 137 ASP A C 1
ATOM 1114 O O . ASP A 1 137 ? 3.141 -4.689 25.177 1.00 88.38 137 ASP A O 1
ATOM 1118 N N . LEU A 1 138 ? 1.587 -3.142 24.702 1.00 89.50 138 LEU A N 1
ATOM 1119 C CA . LEU A 1 138 ? 2.521 -2.025 24.805 1.00 89.50 138 LEU A CA 1
ATOM 1120 C C . LEU A 1 138 ? 3.015 -1.819 26.254 1.00 89.50 138 LEU A C 1
ATOM 1122 O O . LEU A 1 138 ? 2.216 -1.804 27.198 1.00 89.50 138 LEU A O 1
ATOM 1126 N N . PRO A 1 139 ? 4.315 -1.547 26.467 1.00 93.75 139 PRO A N 1
ATOM 1127 C CA . PRO A 1 139 ? 4.825 -1.062 27.745 1.00 93.75 139 PRO A CA 1
ATOM 1128 C C . PRO A 1 139 ? 4.086 0.198 28.220 1.00 93.75 139 PRO A C 1
ATOM 1130 O O . PRO A 1 139 ? 3.730 1.055 27.412 1.00 93.75 139 PRO A O 1
ATOM 1133 N N . LEU A 1 140 ? 3.927 0.374 29.539 1.00 91.69 140 LEU A N 1
ATOM 1134 C CA . LEU A 1 140 ? 3.136 1.470 30.129 1.00 91.69 140 LEU A CA 1
ATOM 1135 C C . LEU A 1 140 ? 3.495 2.856 29.567 1.00 91.69 140 LEU A C 1
ATOM 1137 O O . LEU A 1 140 ? 2.611 3.634 29.218 1.00 91.69 140 LEU A O 1
ATOM 1141 N N . LYS A 1 141 ? 4.793 3.150 29.418 1.00 90.81 141 LYS A N 1
ATOM 1142 C CA . LYS A 1 141 ? 5.259 4.425 28.850 1.00 90.81 141 LYS A CA 1
ATOM 1143 C C . LYS A 1 141 ? 4.799 4.629 27.403 1.00 90.81 141 LYS A C 1
ATOM 1145 O O . LYS A 1 141 ? 4.443 5.741 27.035 1.00 90.81 141 LYS A O 1
ATOM 1150 N N . GLN A 1 142 ? 4.779 3.565 26.601 1.00 90.62 142 GLN A N 1
ATOM 1151 C CA . GLN A 1 142 ? 4.321 3.613 25.213 1.00 90.62 142 GLN A CA 1
ATOM 1152 C C . GLN A 1 142 ? 2.796 3.723 25.134 1.00 90.62 142 GLN A C 1
ATOM 1154 O O . GLN A 1 142 ? 2.298 4.507 24.333 1.00 90.62 142 GLN A O 1
ATOM 1159 N N . LYS A 1 143 ? 2.052 3.047 26.025 1.00 92.50 143 LYS A N 1
ATOM 1160 C CA . LYS A 1 143 ? 0.592 3.218 26.134 1.00 92.50 143 LYS A CA 1
ATOM 1161 C C . LYS A 1 143 ? 0.206 4.679 26.353 1.00 92.50 143 LYS A C 1
ATOM 1163 O O . LYS A 1 143 ? -0.685 5.174 25.672 1.00 92.50 143 LYS A O 1
ATOM 1168 N N . MET A 1 144 ? 0.907 5.391 27.240 1.00 90.88 144 MET A N 1
ATOM 1169 C CA . MET A 1 144 ? 0.637 6.817 27.482 1.00 90.88 144 MET A CA 1
ATOM 1170 C C . MET A 1 144 ? 0.825 7.684 26.228 1.00 90.88 144 MET A C 1
ATOM 1172 O O . MET A 1 144 ? 0.076 8.636 26.036 1.00 90.88 144 MET A O 1
ATOM 1176 N N . LEU A 1 145 ? 1.790 7.349 25.363 1.00 90.44 145 LEU A N 1
ATOM 1177 C CA . LEU A 1 145 ? 2.009 8.044 24.089 1.00 90.44 145 LEU A CA 1
ATOM 1178 C C . LEU A 1 145 ? 0.992 7.631 23.012 1.00 90.44 145 LEU A C 1
ATOM 1180 O O . LEU A 1 145 ? 0.643 8.442 22.157 1.00 90.44 145 LEU A O 1
ATOM 1184 N N . ALA A 1 146 ? 0.495 6.394 23.064 1.00 92.06 146 ALA A N 1
ATOM 1185 C CA . ALA A 1 146 ? -0.471 5.856 22.110 1.00 92.06 146 ALA A CA 1
ATOM 1186 C C . ALA A 1 146 ? -1.891 6.412 22.315 1.00 92.06 146 ALA A C 1
ATOM 1188 O O . ALA A 1 146 ? -2.594 6.659 21.337 1.00 92.06 146 ALA A O 1
ATOM 1189 N N . VAL A 1 147 ? -2.308 6.662 23.564 1.00 93.44 147 VAL A N 1
ATOM 1190 C CA . VAL A 1 147 ? -3.643 7.200 23.899 1.00 93.44 147 VAL A CA 1
ATOM 1191 C C . VAL A 1 147 ? -4.032 8.437 23.071 1.00 93.44 147 VAL A C 1
ATOM 1193 O O . VAL A 1 147 ? -5.091 8.398 22.441 1.00 93.44 147 VAL A O 1
ATOM 1196 N N . PRO A 1 148 ? -3.236 9.525 23.014 1.00 92.38 148 PRO A N 1
ATOM 1197 C CA . PRO A 1 148 ? -3.616 10.707 22.239 1.00 92.38 148 PRO A CA 1
ATOM 1198 C C . PRO A 1 148 ? -3.670 10.445 20.729 1.00 92.38 148 PRO A C 1
ATOM 1200 O O . PRO A 1 148 ? -4.481 11.058 20.039 1.00 92.38 148 PRO A O 1
ATOM 1203 N N . ILE A 1 149 ? -2.846 9.531 20.210 1.00 92.50 149 ILE A N 1
ATOM 1204 C CA . ILE A 1 149 ? -2.845 9.161 18.789 1.00 92.50 149 ILE A CA 1
ATOM 1205 C C . ILE A 1 149 ? -4.129 8.397 18.449 1.00 92.50 149 ILE A C 1
ATOM 1207 O O . ILE A 1 149 ? -4.824 8.758 17.507 1.00 92.50 149 ILE A O 1
ATOM 1211 N N . VAL A 1 150 ? -4.495 7.395 19.251 1.00 94.38 150 VAL A N 1
ATOM 1212 C CA . VAL A 1 150 ? -5.743 6.635 19.073 1.00 94.38 150 VAL A CA 1
ATOM 1213 C C . VAL A 1 150 ? -6.968 7.540 19.216 1.00 94.38 150 VAL A C 1
ATOM 1215 O O . VAL A 1 150 ? -7.909 7.436 18.432 1.00 94.38 150 VAL A O 1
ATOM 1218 N N . ALA A 1 151 ? -6.952 8.465 20.180 1.00 94.00 151 ALA A N 1
ATOM 1219 C CA . ALA A 1 151 ? -8.027 9.438 20.348 1.00 94.00 151 ALA A CA 1
ATOM 1220 C C . ALA A 1 151 ? -8.169 10.366 19.133 1.00 94.00 151 ALA A C 1
ATOM 1222 O O . ALA A 1 151 ? -9.294 10.679 18.749 1.00 94.00 151 ALA A O 1
ATOM 1223 N N . PHE A 1 152 ? -7.054 10.787 18.527 1.00 92.69 152 PHE A N 1
ATOM 1224 C CA . PHE A 1 152 ? -7.058 11.533 17.270 1.00 92.69 152 PHE A CA 1
ATOM 1225 C C . PHE A 1 152 ? -7.640 10.693 16.130 1.00 92.69 152 PHE A C 1
ATOM 1227 O O . PHE A 1 152 ? -8.596 11.131 15.503 1.00 92.69 152 PHE A O 1
ATOM 1234 N N . LEU A 1 153 ? -7.139 9.472 15.914 1.00 93.25 153 LEU A N 1
ATOM 1235 C CA . LEU A 1 153 ? -7.592 8.582 14.836 1.00 93.25 153 LEU A CA 1
ATOM 1236 C C . LEU A 1 153 ? -9.101 8.301 14.908 1.00 93.25 153 LEU A C 1
ATOM 1238 O O . LEU A 1 153 ? -9.788 8.370 13.897 1.00 93.25 153 LEU A O 1
ATOM 1242 N N . ASN A 1 154 ? -9.635 8.063 16.109 1.00 94.75 154 ASN A N 1
ATOM 1243 C CA . ASN A 1 154 ? -11.065 7.804 16.322 1.00 94.75 154 ASN A CA 1
ATOM 1244 C C . ASN A 1 154 ? -11.958 9.052 16.201 1.00 94.75 154 ASN A C 1
ATOM 1246 O O . ASN A 1 154 ? -13.181 8.927 16.186 1.00 94.75 154 ASN A O 1
ATOM 1250 N N . ARG A 1 155 ? -11.375 10.255 16.179 1.00 94.00 155 ARG A N 1
ATOM 1251 C CA . ARG A 1 155 ? -12.086 11.536 16.011 1.00 94.00 155 ARG A CA 1
ATOM 1252 C C . ARG A 1 155 ? -11.769 12.215 14.682 1.00 94.00 155 ARG A C 1
ATOM 1254 O O . ARG A 1 155 ? -12.277 13.307 14.434 1.00 94.00 155 ARG A O 1
ATOM 1261 N N . ALA A 1 156 ? -10.895 11.614 13.881 1.00 89.38 156 ALA A N 1
ATOM 1262 C CA . ALA A 1 156 ? -10.451 12.169 12.622 1.00 89.38 156 ALA A CA 1
ATOM 1263 C C . ALA A 1 156 ? -11.641 12.351 11.663 1.00 89.38 156 ALA A C 1
ATOM 1265 O O . ALA A 1 156 ? -12.661 11.667 11.805 1.00 89.38 156 ALA A O 1
ATOM 1266 N N . PRO A 1 157 ? -11.526 13.265 10.682 1.00 86.38 157 PRO A N 1
ATOM 1267 C CA . PRO A 1 157 ? -12.490 13.356 9.597 1.00 86.38 157 PRO A CA 1
ATOM 1268 C C . PRO A 1 157 ? -12.727 11.991 8.945 1.00 86.38 157 PRO A C 1
ATOM 1270 O O . PRO A 1 157 ? -11.838 11.143 8.909 1.00 86.38 157 PRO A O 1
ATOM 1273 N N . ASN A 1 158 ? -13.932 11.795 8.422 1.00 91.06 158 ASN A N 1
ATOM 1274 C CA . ASN A 1 158 ? -14.305 10.604 7.671 1.00 91.06 158 ASN A CA 1
ATOM 1275 C C . ASN A 1 158 ? -14.741 11.049 6.261 1.00 91.06 158 ASN A C 1
ATOM 1277 O O . ASN A 1 158 ? -15.835 11.607 6.136 1.00 91.06 158 ASN A O 1
ATOM 1281 N N . PRO A 1 159 ? -13.903 10.874 5.220 1.00 94.12 159 PRO A N 1
ATOM 1282 C CA . PRO A 1 159 ? -12.629 10.147 5.228 1.00 94.12 159 PRO A CA 1
ATOM 1283 C C . PRO A 1 159 ? -11.459 10.919 5.872 1.00 94.12 159 PRO A C 1
ATOM 1285 O O . PRO A 1 159 ? -11.422 12.148 5.821 1.00 94.12 159 PRO A O 1
ATOM 1288 N N . LEU A 1 160 ? -10.478 10.188 6.420 1.00 95.38 160 LEU A N 1
ATOM 1289 C CA . LEU A 1 160 ? -9.163 10.691 6.834 1.00 95.38 160 LEU A CA 1
ATOM 1290 C C . LEU A 1 160 ? -8.197 10.554 5.645 1.00 95.38 160 LEU A C 1
ATOM 1292 O O . LEU A 1 160 ? -7.805 9.427 5.321 1.00 95.38 160 LEU A O 1
ATOM 1296 N N . PRO A 1 161 ? -7.813 11.661 4.983 1.00 95.69 161 PRO A N 1
ATOM 1297 C CA . PRO A 1 161 ? -6.849 11.617 3.895 1.00 95.69 161 PRO A CA 1
ATOM 1298 C C . PRO A 1 161 ? -5.417 11.533 4.434 1.00 95.69 161 PRO A C 1
ATOM 1300 O O . PRO A 1 161 ? -5.038 12.280 5.339 1.00 95.69 161 PRO A O 1
ATOM 1303 N N . ILE A 1 162 ? -4.605 10.658 3.846 1.00 95.38 162 ILE A N 1
ATOM 1304 C CA . ILE A 1 162 ? -3.158 10.600 4.066 1.00 95.38 162 ILE A CA 1
ATOM 1305 C C . ILE A 1 162 ? -2.483 10.566 2.700 1.00 95.38 162 ILE A C 1
ATOM 1307 O O . ILE A 1 162 ? -2.575 9.571 1.985 1.00 95.38 162 ILE A O 1
ATOM 1311 N N . SER A 1 163 ? -1.784 11.649 2.365 1.00 96.50 163 SER A N 1
ATOM 1312 C CA . SER A 1 163 ? -1.048 11.776 1.110 1.00 96.50 163 SER A CA 1
ATOM 1313 C C . SER A 1 163 ? 0.429 12.004 1.384 1.00 96.50 163 SER A C 1
ATOM 1315 O O . SER A 1 163 ? 0.795 12.844 2.211 1.00 96.50 163 SER A O 1
ATOM 1317 N N . PHE A 1 164 ? 1.288 11.267 0.691 1.00 97.06 164 PHE A N 1
ATOM 1318 C CA . PHE A 1 164 ? 2.734 11.424 0.789 1.00 97.06 164 PHE A CA 1
ATOM 1319 C C . PHE A 1 164 ? 3.427 11.008 -0.501 1.00 97.06 164 PHE A C 1
ATOM 1321 O O . PHE A 1 164 ? 2.839 10.426 -1.408 1.00 97.06 164 PHE A O 1
ATOM 1328 N N . GLU A 1 165 ? 4.711 11.323 -0.573 1.00 96.81 165 GLU A N 1
ATOM 1329 C CA . GLU A 1 165 ? 5.561 10.974 -1.694 1.00 96.81 165 GLU A CA 1
ATOM 1330 C C . GLU A 1 165 ? 6.856 10.373 -1.168 1.00 96.81 165 GLU A C 1
ATOM 1332 O O . GLU A 1 165 ? 7.416 10.851 -0.176 1.00 96.81 165 GLU A O 1
ATOM 1337 N N . ILE A 1 166 ? 7.319 9.324 -1.838 1.00 94.88 166 ILE A N 1
ATOM 1338 C CA . ILE A 1 166 ? 8.602 8.686 -1.573 1.00 94.88 166 ILE A CA 1
ATOM 1339 C C . ILE A 1 166 ? 9.438 8.653 -2.844 1.00 94.88 166 ILE A C 1
ATOM 1341 O O . ILE A 1 166 ? 8.914 8.562 -3.957 1.00 94.88 166 ILE A O 1
ATOM 1345 N N . THR A 1 167 ? 10.751 8.663 -2.648 1.00 92.94 167 THR A N 1
ATOM 1346 C CA . THR A 1 167 ? 11.730 8.451 -3.708 1.00 92.94 167 THR A CA 1
ATOM 1347 C C . THR A 1 167 ? 12.724 7.401 -3.244 1.00 92.94 167 THR A C 1
ATOM 1349 O O . THR A 1 167 ? 13.198 7.464 -2.108 1.00 92.94 167 THR A O 1
ATOM 1352 N N . PHE A 1 168 ? 13.039 6.433 -4.099 1.00 91.00 168 PHE A N 1
ATOM 1353 C CA . PHE A 1 168 ? 14.028 5.400 -3.799 1.00 91.00 168 PHE A CA 1
ATOM 1354 C C . PHE A 1 168 ? 14.758 4.931 -5.061 1.00 91.00 168 PHE A C 1
ATOM 1356 O O . PHE A 1 168 ? 14.287 5.107 -6.184 1.00 91.00 168 PHE A O 1
ATOM 1363 N N . ASP A 1 169 ? 15.923 4.314 -4.867 1.00 89.69 169 ASP A N 1
ATOM 1364 C CA . ASP A 1 169 ? 16.711 3.733 -5.952 1.00 89.69 169 ASP A CA 1
ATOM 1365 C C . ASP A 1 169 ? 16.169 2.347 -6.325 1.00 89.69 169 ASP A C 1
ATOM 1367 O O . ASP A 1 169 ? 16.271 1.384 -5.558 1.00 89.69 169 ASP A O 1
ATOM 1371 N N . GLY A 1 170 ? 15.622 2.225 -7.533 1.00 86.06 170 GLY A N 1
ATOM 1372 C CA . GLY A 1 170 ? 15.163 0.958 -8.084 1.00 86.06 170 GLY A CA 1
ATOM 1373 C C . GLY A 1 170 ? 16.268 -0.097 -8.137 1.00 86.0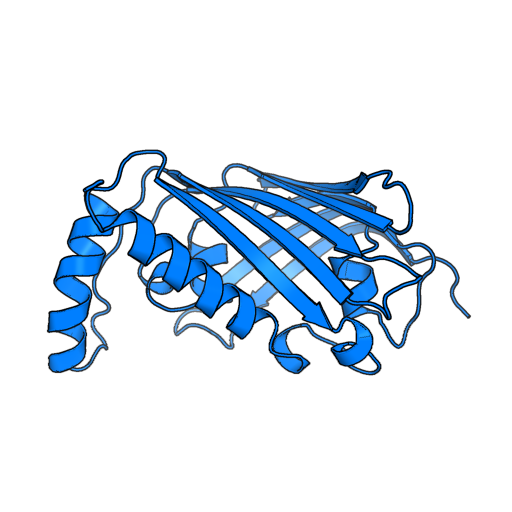6 170 GLY A C 1
ATOM 1374 O O . GLY A 1 170 ? 15.979 -1.279 -7.957 1.00 86.06 170 GLY A O 1
ATOM 1375 N N . ASN A 1 171 ? 17.543 0.288 -8.293 1.00 87.56 171 ASN A N 1
ATOM 1376 C CA . ASN A 1 171 ? 18.665 -0.654 -8.320 1.00 87.56 171 ASN A CA 1
ATOM 1377 C C . ASN A 1 171 ? 18.823 -1.468 -7.037 1.00 87.56 171 ASN A C 1
ATOM 1379 O O . ASN A 1 171 ? 19.383 -2.567 -7.101 1.00 87.56 171 ASN A O 1
ATOM 1383 N N . ALA A 1 172 ? 18.259 -1.015 -5.914 1.00 86.56 172 ALA A N 1
ATOM 1384 C CA . ALA A 1 172 ? 18.193 -1.810 -4.695 1.00 86.56 172 ALA A CA 1
ATOM 1385 C C . ALA A 1 172 ? 17.488 -3.164 -4.917 1.00 86.56 172 ALA A C 1
ATOM 1387 O O . ALA A 1 172 ? 17.851 -4.154 -4.283 1.00 86.56 172 ALA A O 1
ATOM 1388 N N . PHE A 1 173 ? 16.543 -3.251 -5.864 1.00 86.81 173 PHE A N 1
ATOM 1389 C CA . PHE A 1 173 ? 15.814 -4.482 -6.193 1.00 86.81 173 PHE A CA 1
ATOM 1390 C C . PHE A 1 173 ? 16.622 -5.496 -7.009 1.00 86.81 173 PHE A C 1
ATOM 1392 O O . PHE A 1 173 ? 16.196 -6.645 -7.159 1.00 86.81 173 PHE A O 1
ATOM 1399 N N . LYS A 1 174 ? 17.786 -5.120 -7.546 1.00 86.06 174 LYS A N 1
ATOM 1400 C CA . LYS A 1 174 ? 18.573 -6.010 -8.400 1.00 86.06 174 LYS A CA 1
ATOM 1401 C C . LYS A 1 174 ? 19.051 -7.234 -7.615 1.00 86.06 174 LYS A C 1
ATOM 1403 O O . LYS A 1 174 ? 19.831 -7.133 -6.672 1.00 86.06 174 LYS A O 1
ATOM 1408 N N . GLY A 1 175 ? 18.611 -8.417 -8.040 1.00 83.75 175 GLY A N 1
ATOM 1409 C CA . GLY A 1 175 ? 18.922 -9.687 -7.380 1.00 83.75 175 GLY A CA 1
ATOM 1410 C C . GLY A 1 175 ? 18.179 -9.902 -6.057 1.00 83.75 175 GLY A C 1
ATOM 1411 O O . GLY A 1 175 ? 18.490 -10.852 -5.340 1.00 83.75 175 GLY A O 1
ATOM 1412 N N . LYS A 1 176 ? 17.208 -9.044 -5.725 1.00 84.50 176 LYS A N 1
ATOM 1413 C CA . LYS A 1 176 ? 16.334 -9.196 -4.562 1.00 84.50 176 LYS A CA 1
ATOM 1414 C C . LYS A 1 176 ? 14.984 -9.745 -4.999 1.00 84.50 176 LYS A C 1
ATOM 1416 O O . LYS A 1 176 ? 14.432 -9.353 -6.024 1.00 84.50 176 LYS A O 1
ATOM 1421 N N . ALA A 1 177 ? 14.466 -10.674 -4.205 1.00 76.19 177 ALA A N 1
ATOM 1422 C CA . ALA A 1 177 ? 13.202 -11.342 -4.490 1.00 76.19 177 ALA A CA 1
ATOM 1423 C C . ALA A 1 177 ? 11.996 -10.661 -3.830 1.00 76.19 177 ALA A C 1
ATOM 1425 O O . ALA A 1 177 ? 10.872 -11.057 -4.121 1.00 76.19 177 ALA A O 1
ATOM 1426 N N . SER A 1 178 ? 12.202 -9.671 -2.951 1.00 79.31 178 SER A N 1
ATOM 1427 C CA . SER A 1 178 ? 11.105 -9.067 -2.195 1.00 79.31 178 SER A CA 1
ATOM 1428 C C . SER A 1 178 ? 11.332 -7.585 -1.843 1.00 79.31 178 SER A C 1
ATOM 1430 O O . SER A 1 178 ? 12.488 -7.146 -1.787 1.00 79.31 178 SER A O 1
ATOM 1432 N N . PRO A 1 179 ? 10.256 -6.812 -1.596 1.00 74.69 179 PRO A N 1
ATOM 1433 C CA . PRO A 1 179 ? 10.337 -5.403 -1.188 1.00 74.69 179 PRO A CA 1
ATOM 1434 C C . PRO A 1 179 ? 10.933 -5.193 0.213 1.00 74.69 179 PRO A C 1
ATOM 1436 O O . PRO A 1 179 ? 11.591 -4.186 0.476 1.00 74.69 179 PRO A O 1
ATOM 1439 N N . GLU A 1 180 ? 10.757 -6.159 1.115 1.00 79.62 180 GLU A N 1
ATOM 1440 C CA . GLU A 1 180 ? 11.340 -6.145 2.464 1.00 79.62 180 GLU A CA 1
ATOM 1441 C C . GLU A 1 180 ? 12.869 -6.135 2.381 1.00 79.62 180 GLU A C 1
ATOM 1443 O O . GLU A 1 180 ? 13.538 -5.412 3.116 1.00 79.62 180 GLU A O 1
ATOM 1448 N N . ALA A 1 181 ? 13.432 -6.894 1.434 1.00 68.88 181 ALA A N 1
ATOM 1449 C CA . ALA A 1 181 ? 14.875 -7.029 1.256 1.00 68.88 181 ALA A CA 1
ATOM 1450 C C . ALA A 1 181 ? 15.572 -5.735 0.798 1.00 68.88 181 ALA A C 1
ATOM 1452 O O . ALA A 1 181 ? 16.805 -5.682 0.798 1.00 68.88 181 ALA A O 1
ATOM 1453 N N . VAL A 1 182 ? 14.797 -4.721 0.402 1.00 81.31 182 VAL A N 1
ATOM 1454 C CA . VAL A 1 182 ? 15.285 -3.393 0.005 1.00 81.31 182 VAL A CA 1
ATOM 1455 C C . VAL A 1 182 ? 14.832 -2.281 0.953 1.00 81.31 182 VAL A C 1
ATOM 1457 O O . VAL A 1 182 ? 15.130 -1.118 0.709 1.00 81.31 182 VAL A O 1
ATOM 1460 N N . GLY A 1 183 ? 14.114 -2.619 2.029 1.00 84.44 183 GLY A N 1
ATOM 1461 C CA . GLY A 1 183 ? 13.635 -1.647 3.011 1.00 84.44 183 GLY A CA 1
ATOM 1462 C C . GLY A 1 183 ? 12.494 -0.747 2.525 1.00 84.44 183 GLY A C 1
ATOM 1463 O O . GLY A 1 183 ? 12.230 0.268 3.167 1.00 84.44 183 GLY A O 1
ATOM 1464 N N . LEU A 1 184 ? 11.795 -1.097 1.435 1.00 87.25 184 LEU A N 1
ATOM 1465 C CA . LEU A 1 184 ? 10.734 -0.250 0.870 1.00 87.25 184 LEU A CA 1
ATOM 1466 C C . LEU A 1 184 ? 9.627 0.044 1.897 1.00 87.25 184 LEU A C 1
ATOM 1468 O O . LEU A 1 184 ? 9.194 1.187 2.025 1.00 87.25 184 LEU A O 1
ATOM 1472 N N . TRP A 1 185 ? 9.216 -0.956 2.682 1.00 88.81 185 TRP A N 1
ATOM 1473 C CA . TRP A 1 185 ? 8.184 -0.773 3.707 1.00 88.81 185 TRP A CA 1
ATOM 1474 C C . TRP A 1 185 ? 8.586 0.204 4.808 1.00 88.81 185 TRP A C 1
ATOM 1476 O O . TRP A 1 185 ? 7.729 0.930 5.300 1.00 88.81 185 TRP A O 1
ATOM 1486 N N . GLN A 1 186 ? 9.875 0.288 5.150 1.00 90.31 186 GLN A N 1
ATOM 1487 C CA . GLN A 1 186 ? 10.350 1.279 6.115 1.00 90.31 186 GLN A CA 1
ATOM 1488 C C . GLN A 1 186 ? 10.243 2.699 5.544 1.00 90.31 186 GLN A C 1
ATOM 1490 O O . GLN A 1 186 ? 9.792 3.604 6.238 1.00 90.31 186 GLN A O 1
ATOM 1495 N N . ILE A 1 187 ? 10.586 2.886 4.264 1.00 91.62 187 ILE A N 1
ATOM 1496 C CA . ILE A 1 187 ? 10.458 4.184 3.581 1.00 91.62 187 ILE A CA 1
ATOM 1497 C C . ILE A 1 187 ? 8.987 4.622 3.544 1.00 91.62 187 ILE A C 1
ATOM 1499 O O . ILE A 1 187 ? 8.672 5.770 3.862 1.00 91.62 187 ILE A O 1
ATOM 1503 N N . ILE A 1 188 ? 8.079 3.700 3.200 1.00 92.38 188 ILE A N 1
ATOM 1504 C CA . ILE A 1 188 ? 6.633 3.962 3.192 1.00 92.38 188 ILE A CA 1
ATOM 1505 C C . ILE A 1 188 ? 6.138 4.278 4.610 1.00 92.38 188 ILE A C 1
ATOM 1507 O O . ILE A 1 188 ? 5.405 5.246 4.794 1.00 92.38 188 ILE A O 1
ATOM 1511 N N . HIS A 1 189 ? 6.565 3.510 5.616 1.00 92.69 189 HIS A N 1
ATOM 1512 C CA . HIS A 1 189 ? 6.227 3.740 7.020 1.00 92.69 189 HIS A CA 1
ATOM 1513 C C . HIS A 1 189 ? 6.619 5.137 7.493 1.00 92.69 189 HIS A C 1
ATOM 1515 O O . HIS A 1 189 ? 5.785 5.857 8.045 1.00 92.69 189 HIS A O 1
ATOM 1521 N N . ASP A 1 190 ? 7.864 5.544 7.251 1.00 94.12 190 ASP A N 1
ATOM 1522 C CA . ASP A 1 190 ? 8.370 6.846 7.682 1.00 94.12 190 ASP A CA 1
ATOM 1523 C C . ASP A 1 190 ? 7.592 7.992 7.012 1.00 94.12 190 ASP A C 1
ATOM 1525 O O . ASP A 1 190 ? 7.207 8.964 7.672 1.00 94.12 190 ASP A O 1
ATOM 1529 N N . ALA A 1 191 ? 7.300 7.862 5.714 1.00 94.38 191 ALA A N 1
ATOM 1530 C CA . ALA A 1 191 ? 6.548 8.857 4.955 1.00 94.38 191 ALA A CA 1
ATOM 1531 C C . ALA A 1 191 ? 5.077 8.948 5.393 1.00 94.38 191 ALA A C 1
ATOM 1533 O O . ALA A 1 191 ? 4.576 10.050 5.640 1.00 94.38 191 ALA A O 1
ATOM 1534 N N . ALA A 1 192 ? 4.406 7.807 5.571 1.00 93.94 192 ALA A N 1
ATOM 1535 C CA . ALA A 1 192 ? 3.032 7.744 6.057 1.00 93.94 192 ALA A CA 1
ATOM 1536 C C . ALA A 1 192 ? 2.911 8.323 7.475 1.00 93.94 192 ALA A C 1
ATOM 1538 O O . ALA A 1 192 ? 2.006 9.112 7.752 1.00 93.94 192 ALA A O 1
ATOM 1539 N N . ASN A 1 193 ? 3.858 8.008 8.365 1.00 92.62 193 ASN A N 1
ATOM 1540 C CA . ASN A 1 193 ? 3.896 8.556 9.721 1.00 92.62 193 ASN A CA 1
ATOM 1541 C C . ASN A 1 193 ? 4.107 10.066 9.741 1.00 92.62 193 ASN A C 1
ATOM 1543 O O . ASN A 1 193 ? 3.478 10.776 10.530 1.00 92.62 193 ASN A O 1
ATOM 1547 N N . LYS A 1 194 ? 4.976 10.578 8.868 1.00 93.75 194 LYS A N 1
ATOM 1548 C CA . LYS A 1 194 ? 5.170 12.019 8.715 1.00 93.75 194 LYS A CA 1
ATOM 1549 C C . LYS A 1 194 ? 3.887 12.704 8.238 1.00 93.75 194 LYS A C 1
ATOM 1551 O O . LYS A 1 194 ? 3.506 13.716 8.822 1.00 93.75 194 LYS A O 1
ATOM 1556 N N . ALA A 1 195 ? 3.209 12.146 7.235 1.00 92.31 195 ALA A N 1
ATOM 1557 C CA . ALA A 1 195 ? 1.956 12.692 6.714 1.00 92.31 195 ALA A CA 1
ATOM 1558 C C . ALA A 1 195 ? 0.829 12.673 7.756 1.00 92.31 195 ALA A C 1
ATOM 1560 O O . ALA A 1 195 ? 0.152 13.683 7.946 1.00 92.31 195 ALA A O 1
ATOM 1561 N N . LEU A 1 196 ? 0.686 11.572 8.501 1.00 90.69 196 LEU A N 1
ATOM 1562 C CA . LEU A 1 196 ? -0.281 11.474 9.593 1.00 90.69 196 LEU A CA 1
ATOM 1563 C C . LEU A 1 196 ? -0.031 12.543 10.665 1.00 90.69 196 LEU A C 1
ATOM 1565 O O . LEU A 1 196 ? -0.974 13.171 11.138 1.00 90.69 196 LEU A O 1
ATOM 1569 N N . ASN A 1 197 ? 1.230 12.763 11.049 1.00 88.44 197 ASN A N 1
ATOM 1570 C CA . ASN A 1 197 ? 1.566 13.765 12.058 1.00 88.44 197 ASN A CA 1
ATOM 1571 C C . ASN A 1 197 ? 1.358 15.200 11.563 1.00 88.44 197 ASN A C 1
ATOM 1573 O O . ASN A 1 197 ? 0.881 16.021 12.337 1.00 88.44 197 ASN A O 1
ATOM 1577 N N . ALA A 1 198 ? 1.630 15.492 10.289 1.00 87.06 198 ALA A N 1
ATOM 1578 C CA . ALA A 1 198 ? 1.355 16.807 9.709 1.00 87.06 198 ALA A CA 1
ATOM 1579 C C . ALA A 1 198 ? -0.145 17.154 9.726 1.00 87.06 198 ALA A C 1
ATOM 1581 O O . ALA A 1 198 ? -0.505 18.309 9.920 1.00 87.06 198 ALA A O 1
ATOM 1582 N N . GLY A 1 199 ? -1.027 16.157 9.589 1.00 77.06 199 GLY A N 1
ATOM 1583 C CA . GLY A 1 199 ? -2.478 16.343 9.705 1.00 77.06 199 GLY A CA 1
ATOM 1584 C C . GLY A 1 199 ? -2.995 16.551 11.137 1.00 77.06 199 GLY A C 1
ATOM 1585 O O . GLY A 1 199 ? -4.183 16.819 11.314 1.00 77.06 199 GLY A O 1
ATOM 1586 N N . ARG A 1 200 ? -2.145 16.403 12.165 1.00 74.12 200 ARG A N 1
ATOM 1587 C CA . ARG A 1 200 ? -2.518 16.611 13.578 1.00 74.12 200 ARG A CA 1
ATOM 1588 C C . ARG A 1 200 ? -2.359 18.057 14.032 1.00 74.12 200 ARG A C 1
ATOM 1590 O O . ARG A 1 200 ? -3.010 18.443 15.003 1.00 74.12 200 ARG A O 1
ATOM 1597 N N . ASP A 1 201 ? -1.506 18.827 13.366 1.00 65.94 201 ASP A N 1
ATOM 1598 C CA . ASP A 1 201 ? -1.284 20.229 13.698 1.00 65.94 201 ASP A CA 1
ATOM 1599 C C . ASP A 1 201 ? -2.406 21.079 13.070 1.00 65.94 201 ASP A C 1
ATOM 1601 O O . ASP A 1 201 ? -2.661 20.960 11.869 1.00 65.94 201 ASP A O 1
ATOM 1605 N N . PRO A 1 202 ? -3.124 21.919 13.842 1.00 46.75 202 PRO A N 1
ATOM 1606 C CA . PRO A 1 202 ? -4.086 22.844 13.254 1.00 46.75 202 PRO A CA 1
ATOM 1607 C C . PRO A 1 202 ? -3.357 23.799 12.292 1.00 46.75 202 PRO A C 1
ATOM 1609 O O . PRO A 1 202 ? -2.208 24.160 12.568 1.00 46.75 202 PRO A O 1
ATOM 1612 N N . PRO A 1 203 ? -3.992 24.234 11.184 1.00 46.41 203 PRO A N 1
ATOM 1613 C CA . PRO A 1 203 ? -3.415 25.284 10.353 1.00 46.41 203 PRO A CA 1
ATOM 1614 C C . PRO A 1 203 ? -3.141 26.510 11.236 1.00 46.41 203 PRO A C 1
ATOM 1616 O O . PRO A 1 203 ? -4.036 26.953 11.961 1.00 46.41 203 PRO A O 1
ATOM 1619 N N . GLN A 1 204 ? -1.889 26.980 11.223 1.00 37.62 204 GLN A N 1
ATOM 1620 C CA . GLN A 1 204 ? -1.477 28.216 11.896 1.00 37.62 204 GLN A CA 1
ATOM 1621 C C . GLN A 1 204 ? -2.126 29.438 11.249 1.00 37.62 204 GLN A C 1
ATOM 1623 O O . GLN A 1 204 ? -2.267 29.437 10.003 1.00 37.62 204 GLN A O 1
#

Secondary structure (DSSP, 8-state):
----EEEEEEEEEEEE-SS-SS-EEEEEEEEEEEESS--GGGHHHHHHHSEEEEEEETTEEEEEEEE--TTSEEEEEEEEEEEHHHHHHHH-TTGGGEEEEEEEEEEEEEE-TTTTTEEEEEEEEEEEEEEE---TTS-HHHHHHHHHHHHHHTTS-SSEEEEEEEEEEGGGGTT-SSSGGGTHHHHHHHHHHHHHHHTTSPP-

pLDDT: mean 88.59, std 10.25, range [37.62, 98.12]

Radius of gyration: 17.95 Å; chains: 1; bounding box: 34×46×52 Å

Sequence (204 aa):
MAERLILGNVRLTIIDRVMTKEPLQGELKLKAYAIAPFRSHWVAFDMLFRANGDGELEGKEFSVHERPIQAGHGTHWQAKNLPVQWFGNAIGSPFSWFQSGEFDLEIEDSWSLAREQEVRSKWDLQFRDLKSAVPDDLPLKQKMLAVPIVAFLNRAPNPLPISFEITFDGNAFKGKASPEAVGLWQIIHDAANKALNAGRDPPQ

Foldseek 3Di:
DQFKDKDAQDKDWDWAPDQDPHTDIWIKTWHIKMFGRDDPQLNAVRRVFRMFGWIDIRNWIKTKHWDDDPAWTKIKIWTWFAWLCVVCRLQDPPSVQWPTWGKIWIKIWTDGPVPQQKIKIKIKMWTAPTQGDQDPPDDPVVSVVVVVVNVCRNVDDGGDIFIFMFIDHSCLSRNPPHPVSSCVSVRVNVGSVVRSVVVVDDDD